Protein AF-0000000087468840 (afdb_homodimer)

Nearest PDB structures (foldseek):
  7juf-assembly2_B  TM=8.959E-01  e=2.748E-11  Homo sapiens
  7jud-assembly2_B  TM=9.053E-01  e=4.123E-11  Homo sapiens
  7l64-assembly1_A  TM=9.149E-01  e=5.510E-11  Homo sapiens
  7juc-assembly1_A  TM=9.154E-01  e=1.043E-10  Homo sapiens
  7l62-assembly1_A  TM=8.975E-01  e=6.557E-11  Homo sapiens

Sequence (280 aa):
YWFVNIRYKISITWTKYKSRCFMFVNTAMTWPQAESYCLSLGANLASVHNCGENYNLQYLVLKNTGQHHATWIGGSDAVQNRQWFWSDGSKFDYQNWGKREPNNYGGTEHCLQMSYEGDKMWNDLDCGVNLPSVCALRTCYWFVNIRYKISITWTKYKSRCFMFVNTAMTWPQAESYCLSLGANLASVHNCGENYNLQYLVLKNTGQHHATWIGGSDAVQNRQWFWSDGSKFDYQNWGKREPNNYGGTEHCLQMSYEGDKMWNDLDCGVNLPSVCALRTC

Secondary structure (DSSP, 8-state):
------------PPEEETTEEEEEEEEEE-HHHHHHHHHHTT-EEPP--SHHHHHHHHHHHHHHHSS---EEEEEE-SSSTT--EETTS-------BPTT-S--GGG-EEEEEEEETTTTEEEEEETTS-EEEEEEES--/------------PPEEETTEEEEEEEEEE-HHHHHHHHHHTT-EEPP--SHHHHHHHHHHHHHHHSS---EEEEEE-SSSTT--EETTS-------BPTT-S--GGG-EEEEEEEETTTTEEEEEETTS-EEEEEEES--

Solvent-accessible surface area (backbone atoms only — not comparable to full-atom values): 15025 Å² total; per-residue (Å²): 135,83,78,76,76,75,75,74,72,77,79,83,69,69,45,78,54,90,56,26,25,35,30,79,39,76,69,62,28,27,49,69,55,43,35,52,53,21,40,74,72,74,21,19,24,29,73,51,71,43,70,67,52,47,50,49,53,51,47,52,42,25,73,73,67,76,38,69,58,57,25,36,36,19,37,32,17,45,78,40,84,93,49,66,40,27,45,50,34,54,76,72,74,46,85,56,57,26,92,83,37,70,62,35,66,94,74,55,25,30,23,32,27,36,29,37,61,98,81,50,19,26,34,45,33,48,35,77,49,66,31,23,33,32,29,26,34,84,69,97,136,83,79,76,74,75,75,76,73,76,79,82,69,70,45,78,55,89,56,25,24,34,31,78,38,76,68,62,28,25,48,68,54,42,36,51,52,22,41,75,72,76,21,18,23,29,72,54,70,43,71,66,52,48,51,50,53,51,47,52,41,25,74,74,67,75,40,70,60,56,24,37,36,17,38,33,17,47,78,39,84,92,49,64,39,25,44,50,35,54,76,71,73,47,84,56,57,27,92,81,37,69,61,34,68,94,75,54,26,33,22,32,26,34,30,37,62,98,80,50,20,27,34,46,33,48,36,76,50,67,30,22,32,32,29,26,34,85,70,98

Structure (mmCIF, N/CA/C/O backbone):
data_AF-0000000087468840-model_v1
#
loop_
_entity.id
_entity.type
_entity.pdbx_description
1 polymer 'C-type lectin domain-containing protein'
#
loop_
_atom_site.group_PDB
_atom_site.id
_atom_site.type_symbol
_atom_site.label_atom_id
_atom_site.label_alt_id
_atom_site.label_comp_id
_atom_site.label_asym_id
_atom_site.label_entity_id
_atom_site.label_seq_id
_atom_site.pdbx_PDB_ins_code
_atom_site.Cartn_x
_atom_site.Cartn_y
_atom_site.Cartn_z
_atom_site.occupancy
_atom_site.B_iso_or_equiv
_atom_site.auth_seq_id
_atom_site.auth_comp_id
_atom_site.auth_asym_id
_atom_site.auth_atom_id
_atom_site.pdbx_PDB_model_num
ATOM 1 N N . TYR A 1 1 ? 21.703 -30.766 27.984 1 31.27 1 TYR A N 1
ATOM 2 C CA . TYR A 1 1 ? 20.781 -30.594 26.891 1 31.27 1 TYR A CA 1
ATOM 3 C C . TYR A 1 1 ? 21.281 -29.547 25.906 1 31.27 1 TYR A C 1
ATOM 5 O O . TYR A 1 1 ? 21.531 -28.406 26.281 1 31.27 1 TYR A O 1
ATOM 13 N N . TRP A 1 2 ? 22.188 -29.875 24.812 1 33.09 2 TRP A N 1
ATOM 14 C CA . TRP A 1 2 ? 22.938 -29.172 23.766 1 33.09 2 TRP A CA 1
ATOM 15 C C . TRP A 1 2 ? 21.969 -28.469 22.812 1 33.09 2 TRP A C 1
ATOM 17 O O . TRP A 1 2 ? 21.141 -29.109 22.172 1 33.09 2 TRP A O 1
ATOM 27 N N . PHE A 1 3 ? 21.5 -27.266 23.203 1 35.72 3 PHE A N 1
ATOM 28 C CA . PHE A 1 3 ? 20.688 -26.469 22.281 1 35.72 3 PHE A CA 1
ATOM 29 C C . PHE A 1 3 ? 21.375 -26.312 20.938 1 35.72 3 PHE A C 1
ATOM 31 O O . PHE A 1 3 ? 22.438 -25.688 20.844 1 35.72 3 PHE A O 1
ATOM 38 N N . VAL A 1 4 ? 21.469 -27.453 20.172 1 39.16 4 VAL A N 1
ATOM 39 C CA . VAL A 1 4 ? 21.859 -27.406 18.766 1 39.16 4 VAL A CA 1
ATOM 40 C C . VAL A 1 4 ? 21.172 -26.234 18.078 1 39.16 4 VAL A C 1
ATOM 42 O O . VAL A 1 4 ? 19.953 -26.172 18 1 39.16 4 VAL A O 1
ATOM 45 N N . ASN A 1 5 ? 21.688 -25.016 18.234 1 37.62 5 ASN A N 1
ATOM 46 C CA . ASN A 1 5 ? 21.375 -23.844 17.438 1 37.62 5 ASN A CA 1
ATOM 47 C C . ASN A 1 5 ? 21.391 -24.172 15.938 1 37.62 5 ASN A C 1
ATOM 49 O O . ASN A 1 5 ? 22.453 -24.094 15.305 1 37.62 5 ASN A O 1
ATOM 53 N N . ILE A 1 6 ? 20.969 -25.359 15.422 1 33 6 ILE A N 1
ATOM 54 C CA . ILE A 1 6 ? 20.906 -25.547 13.977 1 33 6 ILE A CA 1
ATOM 55 C C . ILE A 1 6 ? 20.312 -24.297 13.32 1 33 6 ILE A C 1
ATOM 57 O O . ILE A 1 6 ? 19.125 -24.016 13.461 1 33 6 ILE A O 1
ATOM 61 N N . ARG A 1 7 ? 21 -23.203 13.297 1 39.38 7 ARG A N 1
ATOM 62 C CA . ARG A 1 7 ? 20.719 -22.094 12.383 1 39.38 7 ARG A CA 1
ATOM 63 C C . ARG A 1 7 ? 20.422 -22.609 10.977 1 39.38 7 ARG A C 1
ATOM 65 O O . ARG A 1 7 ? 21.328 -22.969 10.234 1 39.38 7 ARG A O 1
ATOM 72 N N . TYR A 1 8 ? 19.578 -23.578 10.602 1 32.44 8 TYR A N 1
ATOM 73 C CA . TYR A 1 8 ? 19.141 -23.875 9.242 1 32.44 8 TYR A CA 1
ATOM 74 C C . TYR A 1 8 ? 18.906 -22.594 8.453 1 32.44 8 TYR A C 1
ATOM 76 O O . TYR A 1 8 ? 17.984 -21.828 8.766 1 32.44 8 TYR A O 1
ATOM 84 N N . LYS A 1 9 ? 19.875 -21.891 8.008 1 43.59 9 LYS A N 1
ATOM 85 C CA . LYS A 1 9 ? 19.781 -20.734 7.109 1 43.59 9 LYS A CA 1
ATOM 86 C C . LYS A 1 9 ? 18.891 -21.062 5.906 1 43.59 9 LYS A C 1
ATOM 88 O O . LYS A 1 9 ? 19.234 -21.906 5.09 1 43.59 9 LYS A O 1
ATOM 93 N N . ILE A 1 10 ? 17.578 -21.219 6.027 1 52.03 10 ILE A N 1
ATOM 94 C CA . ILE A 1 10 ? 16.719 -21.328 4.852 1 52.03 10 ILE A CA 1
ATOM 95 C C . ILE A 1 10 ? 17.25 -20.422 3.742 1 52.03 10 ILE A C 1
ATOM 97 O O . ILE A 1 10 ? 17.422 -19.219 3.941 1 52.03 10 ILE A O 1
ATOM 101 N N . SER A 1 11 ? 18.031 -20.984 2.836 1 62.78 11 SER A N 1
ATOM 102 C CA . SER A 1 11 ? 18.531 -20.281 1.663 1 62.78 11 SER A CA 1
ATOM 103 C C . SER A 1 11 ? 17.391 -19.641 0.866 1 62.78 11 SER A C 1
ATOM 105 O O . SER A 1 11 ? 16.5 -20.344 0.386 1 62.78 11 SER A O 1
ATOM 107 N N . ILE A 1 12 ? 17.078 -18.359 1.075 1 76.81 12 ILE A N 1
ATOM 108 C CA . ILE A 1 12 ? 16.156 -17.594 0.254 1 76.81 12 ILE A CA 1
ATOM 109 C C . ILE A 1 12 ? 16.734 -17.391 -1.139 1 76.81 12 ILE A C 1
ATOM 111 O O . ILE A 1 12 ? 17.859 -16.875 -1.276 1 76.81 12 ILE A O 1
ATOM 115 N N . THR A 1 13 ? 16.109 -18.125 -2.121 1 87.44 13 THR A N 1
ATOM 116 C CA . THR A 1 13 ? 16.578 -18 -3.496 1 87.44 13 THR A CA 1
ATOM 117 C C . THR A 1 13 ? 15.68 -17.047 -4.285 1 87.44 13 THR A C 1
ATOM 119 O O . THR A 1 13 ? 14.461 -17.25 -4.363 1 87.44 13 THR A O 1
ATOM 122 N N . TRP A 1 14 ? 16.297 -15.953 -4.754 1 95.19 14 TRP A N 1
ATOM 123 C CA . TRP A 1 14 ? 15.617 -15.008 -5.625 1 95.19 14 TRP A CA 1
ATOM 124 C C . TRP A 1 14 ? 15.859 -15.336 -7.094 1 95.19 14 TRP A C 1
ATOM 126 O O . TRP A 1 14 ? 16.969 -15.719 -7.473 1 95.19 14 TRP A O 1
ATOM 136 N N . THR A 1 15 ? 14.852 -15.234 -7.871 1 94.94 15 THR A N 1
ATOM 137 C CA . THR A 1 15 ? 14.953 -15.398 -9.32 1 94.94 15 THR A CA 1
ATOM 138 C C . THR A 1 15 ? 14.906 -14.039 -10.016 1 94.94 15 THR A C 1
ATOM 140 O O . THR A 1 15 ? 13.984 -13.25 -9.789 1 94.94 15 THR A O 1
ATOM 143 N N . LYS A 1 16 ? 15.883 -13.852 -10.906 1 95.44 16 LYS A N 1
ATOM 144 C CA . LYS A 1 16 ? 16 -12.555 -11.57 1 95.44 16 LYS A CA 1
ATOM 145 C C . LYS A 1 16 ? 15.172 -12.516 -12.844 1 95.44 16 LYS A C 1
ATOM 147 O O . LYS A 1 16 ? 15.148 -13.477 -13.617 1 95.44 16 LYS A O 1
ATOM 152 N N . TYR A 1 17 ? 14.422 -11.453 -13.078 1 95.38 17 TYR A N 1
ATOM 153 C CA . TYR A 1 17 ? 13.789 -11.07 -14.336 1 95.38 17 TYR A CA 1
ATOM 154 C C . TYR A 1 17 ? 14 -9.586 -14.617 1 95.38 17 TYR A C 1
ATOM 156 O O . TYR A 1 17 ? 13.422 -8.734 -13.953 1 95.38 17 TYR A O 1
ATOM 164 N N . LYS A 1 18 ? 14.773 -9.344 -15.656 1 94.81 18 LYS A N 1
ATOM 165 C CA . LYS A 1 18 ? 15.203 -7.977 -15.961 1 94.81 18 LYS A CA 1
ATOM 166 C C . LYS A 1 18 ? 15.852 -7.324 -14.742 1 94.81 18 LYS A C 1
ATOM 168 O O . LYS A 1 18 ? 16.844 -7.836 -14.211 1 94.81 18 LYS A O 1
ATOM 173 N N . SER A 1 19 ? 15.312 -6.246 -14.242 1 95.88 19 SER A N 1
ATOM 174 C CA . SER A 1 19 ? 15.969 -5.527 -13.148 1 95.88 19 SER A CA 1
ATOM 175 C C . SER A 1 19 ? 15.336 -5.867 -11.805 1 95.88 19 SER A C 1
ATOM 177 O O . SER A 1 19 ? 15.695 -5.285 -10.781 1 95.88 19 SER A O 1
ATOM 179 N N . ARG A 1 20 ? 14.445 -6.82 -11.758 1 96.81 20 ARG A N 1
ATOM 180 C CA . ARG A 1 20 ? 13.742 -7.188 -10.523 1 96.81 20 ARG A CA 1
ATOM 181 C C . ARG A 1 20 ? 13.984 -8.656 -10.18 1 96.81 20 ARG A C 1
ATOM 183 O O . ARG A 1 20 ? 14.328 -9.453 -11.047 1 96.81 20 ARG A O 1
ATOM 190 N N . CYS A 1 21 ? 13.852 -8.961 -8.883 1 97.19 21 CYS A N 1
ATOM 191 C CA . CYS A 1 21 ? 13.992 -10.328 -8.383 1 97.19 21 CYS A CA 1
ATOM 192 C C . CYS A 1 21 ? 12.719 -10.773 -7.668 1 97.19 21 CYS A C 1
ATOM 194 O O . CYS A 1 21 ? 12.094 -9.984 -6.961 1 97.19 21 CYS A O 1
ATOM 196 N N . PHE A 1 22 ? 12.461 -12.008 -7.852 1 97.88 22 PHE A N 1
ATOM 197 C CA . PHE A 1 22 ? 11.203 -12.555 -7.363 1 97.88 22 PHE A CA 1
ATOM 198 C C . PHE A 1 22 ? 11.445 -13.852 -6.59 1 97.88 22 PHE A C 1
ATOM 200 O O . PHE A 1 22 ? 12.406 -14.578 -6.867 1 97.88 22 PHE A O 1
ATOM 207 N N . MET A 1 23 ? 10.586 -14.078 -5.66 1 97.25 23 MET A N 1
ATOM 208 C CA . MET A 1 23 ? 10.633 -15.305 -4.875 1 97.25 23 MET A CA 1
ATOM 209 C C . MET A 1 23 ? 9.234 -15.859 -4.637 1 97.25 23 MET A C 1
ATOM 211 O O . MET A 1 23 ? 8.328 -15.125 -4.23 1 97.25 23 MET A O 1
ATOM 215 N N . PHE A 1 24 ? 9.141 -17.109 -4.953 1 96.88 24 PHE A N 1
ATOM 216 C CA . PHE A 1 24 ? 7.898 -17.812 -4.633 1 96.88 24 PHE A CA 1
ATOM 217 C C . PHE A 1 24 ? 7.902 -18.281 -3.182 1 96.88 24 PHE A C 1
ATOM 219 O O . PHE A 1 24 ? 8.883 -18.859 -2.719 1 96.88 24 PHE A O 1
ATOM 226 N N . VAL A 1 25 ? 6.859 -17.938 -2.482 1 97.31 25 VAL A N 1
ATOM 227 C CA . VAL A 1 25 ? 6.676 -18.359 -1.1 1 97.31 25 VAL A CA 1
ATOM 228 C C . VAL A 1 25 ? 5.555 -19.406 -1.026 1 97.31 25 VAL A C 1
ATOM 230 O O . VAL A 1 25 ? 4.375 -19.062 -1.131 1 97.31 25 VAL A O 1
ATOM 233 N N . ASN A 1 26 ? 5.887 -20.609 -0.747 1 95.56 26 ASN A N 1
ATOM 234 C CA . ASN A 1 26 ? 4.938 -21.703 -0.805 1 95.56 26 ASN A CA 1
ATOM 235 C C . ASN A 1 26 ? 4.02 -21.734 0.415 1 95.56 26 ASN A C 1
ATOM 237 O O . ASN A 1 26 ? 2.904 -22.25 0.35 1 95.56 26 ASN A O 1
ATOM 241 N N . THR A 1 27 ? 4.496 -21.203 1.524 1 96.75 27 THR A N 1
ATOM 242 C CA . THR A 1 27 ? 3.674 -21.172 2.73 1 96.75 27 THR A CA 1
ATOM 243 C C . THR A 1 27 ?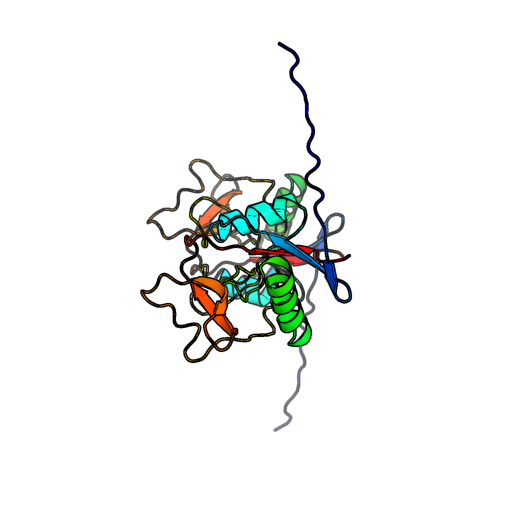 2.402 -20.359 2.5 1 96.75 27 THR A C 1
ATOM 245 O O . THR A 1 27 ? 2.465 -19.203 2.082 1 96.75 27 THR A O 1
ATOM 248 N N . ALA A 1 28 ? 1.283 -21.016 2.676 1 98.06 28 ALA A N 1
ATOM 249 C CA . ALA A 1 28 ? 0.008 -20.328 2.52 1 98.06 28 ALA A CA 1
ATOM 250 C C . ALA A 1 28 ? -0.214 -19.328 3.648 1 98.06 28 ALA A C 1
ATOM 252 O O . ALA A 1 28 ? -0.07 -19.672 4.824 1 98.06 28 ALA A O 1
ATOM 253 N N . MET A 1 29 ? -0.525 -18.109 3.344 1 98.75 29 MET A N 1
ATOM 254 C CA . MET A 1 29 ? -0.787 -17 4.266 1 98.75 29 MET A CA 1
ATOM 255 C C . MET A 1 29 ? -1.929 -16.125 3.756 1 98.75 29 MET A C 1
ATOM 257 O O . MET A 1 29 ? -2.291 -16.188 2.58 1 98.75 29 MET A O 1
ATOM 261 N N . THR A 1 30 ? -2.539 -15.391 4.645 1 98.88 30 THR A N 1
ATOM 262 C CA . THR A 1 30 ? -3.436 -14.328 4.199 1 98.88 30 THR A CA 1
ATOM 263 C C . THR A 1 30 ? -2.666 -13.25 3.438 1 98.88 30 THR A C 1
ATOM 265 O O . THR A 1 30 ? -1.435 -13.203 3.496 1 98.88 30 THR A O 1
ATOM 268 N N . TRP A 1 31 ? -3.371 -12.438 2.736 1 98.88 31 TRP A N 1
ATOM 269 C CA . TRP A 1 31 ? -2.707 -11.391 1.965 1 98.88 31 TRP A CA 1
ATOM 270 C C . TRP A 1 31 ? -1.875 -10.492 2.871 1 98.88 31 TRP A C 1
ATOM 272 O O . TRP A 1 31 ? -0.713 -10.203 2.572 1 98.88 31 TRP A O 1
ATOM 282 N N . PRO A 1 32 ? -2.475 -9.977 4.059 1 98.88 32 PRO A N 1
ATOM 283 C CA . PRO A 1 32 ? -1.667 -9.102 4.91 1 98.88 32 PRO A CA 1
ATOM 284 C C . PRO A 1 32 ? -0.468 -9.812 5.527 1 98.88 32 PRO A C 1
ATOM 286 O O . PRO A 1 32 ? 0.592 -9.211 5.707 1 98.88 32 PRO A O 1
ATOM 289 N N . GLN A 1 33 ? -0.62 -11.039 5.852 1 98.81 33 GLN A N 1
ATOM 290 C CA . GLN A 1 33 ? 0.504 -11.82 6.363 1 98.81 33 GLN A CA 1
ATOM 291 C C . GLN A 1 33 ? 1.588 -11.984 5.301 1 98.81 33 GLN A C 1
ATOM 293 O O . GLN A 1 33 ? 2.779 -11.891 5.605 1 98.81 33 GLN A O 1
ATOM 298 N N . ALA A 1 34 ? 1.155 -12.289 4.117 1 98.88 34 ALA A N 1
ATOM 299 C CA . ALA A 1 34 ? 2.096 -12.438 3.01 1 98.88 34 ALA A CA 1
ATOM 300 C C . ALA A 1 34 ? 2.871 -11.148 2.764 1 98.88 34 ALA A C 1
ATOM 302 O O . ALA A 1 34 ? 4.09 -11.172 2.59 1 98.88 34 ALA A O 1
ATOM 303 N N . GLU A 1 35 ? 2.156 -10.023 2.729 1 98.94 35 GLU A N 1
ATOM 304 C CA . GLU A 1 35 ? 2.828 -8.742 2.568 1 98.94 35 GLU A CA 1
ATOM 305 C C . GLU A 1 35 ? 3.824 -8.492 3.697 1 98.94 35 GLU A C 1
ATOM 307 O O . GLU A 1 35 ? 4.949 -8.047 3.455 1 98.94 35 GLU A O 1
ATOM 312 N N . SER A 1 36 ? 3.432 -8.773 4.918 1 98.81 36 SER A N 1
ATOM 313 C CA . SER A 1 36 ? 4.324 -8.586 6.059 1 98.81 36 SER A CA 1
ATOM 314 C C . SER A 1 36 ? 5.57 -9.461 5.934 1 98.81 36 SER A C 1
ATOM 316 O O . SER A 1 36 ? 6.672 -9.031 6.277 1 98.81 36 SER A O 1
ATOM 318 N N . TYR A 1 37 ? 5.363 -10.672 5.48 1 98.62 37 TYR A N 1
ATOM 319 C CA . TYR A 1 37 ? 6.5 -11.562 5.27 1 98.62 37 TYR A CA 1
ATOM 320 C C . TYR A 1 37 ? 7.461 -10.984 4.234 1 98.62 37 TYR A C 1
ATOM 322 O O . TYR A 1 37 ? 8.664 -10.906 4.473 1 98.62 37 TYR A O 1
ATOM 330 N N . CYS A 1 38 ? 6.945 -10.586 3.068 1 98.62 38 CYS A N 1
ATOM 331 C CA . CYS A 1 38 ? 7.793 -10.008 2.031 1 98.62 38 CYS A CA 1
ATOM 332 C C . CYS A 1 38 ? 8.516 -8.766 2.547 1 98.62 38 CYS A C 1
ATOM 334 O O . CYS A 1 38 ? 9.703 -8.578 2.281 1 98.62 38 CYS A O 1
ATOM 336 N N . LEU A 1 39 ? 7.805 -7.941 3.307 1 98.5 39 LEU A N 1
ATOM 337 C CA . LEU A 1 39 ? 8.391 -6.738 3.885 1 98.5 39 LEU A CA 1
ATOM 338 C C . LEU A 1 39 ? 9.57 -7.09 4.793 1 98.5 39 LEU A C 1
ATOM 340 O O . LEU A 1 39 ? 10.555 -6.359 4.844 1 98.5 39 LEU A O 1
ATOM 344 N N . SER A 1 40 ? 9.43 -8.18 5.523 1 97.69 40 SER A N 1
ATOM 345 C CA . SER A 1 40 ? 10.492 -8.602 6.434 1 97.69 40 SER A CA 1
ATOM 346 C C . SER A 1 40 ? 11.766 -8.969 5.672 1 97.69 40 SER A C 1
ATOM 348 O O . SER A 1 40 ? 12.852 -8.992 6.25 1 97.69 40 SER A O 1
ATOM 350 N N . LEU A 1 41 ? 11.672 -9.211 4.395 1 96.5 41 LEU A N 1
ATOM 351 C CA . LEU A 1 41 ? 12.812 -9.562 3.545 1 96.5 41 LEU A CA 1
ATOM 352 C C . LEU A 1 41 ? 13.266 -8.352 2.729 1 96.5 41 LEU A C 1
ATOM 354 O O . LEU A 1 41 ? 14.07 -8.5 1.803 1 96.5 41 LEU A O 1
ATOM 358 N N . GLY A 1 42 ? 12.734 -7.133 3.02 1 96.62 42 GLY A N 1
ATOM 359 C CA . GLY A 1 42 ? 13.062 -5.945 2.248 1 96.62 42 GLY A CA 1
ATOM 360 C C . GLY A 1 42 ? 12.352 -5.895 0.906 1 96.62 42 GLY A C 1
ATOM 361 O O . GLY A 1 42 ? 12.766 -5.152 0.012 1 96.62 42 GLY A O 1
ATOM 362 N N . ALA A 1 43 ? 11.328 -6.73 0.79 1 98.31 43 ALA A N 1
ATOM 363 C CA . ALA A 1 43 ? 10.562 -6.871 -0.444 1 98.31 43 ALA A CA 1
ATOM 364 C C . ALA A 1 43 ? 9.094 -6.492 -0.227 1 98.31 43 ALA A C 1
ATOM 366 O O . ALA A 1 43 ? 8.75 -5.887 0.792 1 98.31 43 ALA A O 1
ATOM 367 N N . ASN A 1 44 ? 8.297 -6.676 -1.217 1 98.88 44 ASN A N 1
ATOM 368 C CA . ASN A 1 44 ? 6.836 -6.617 -1.193 1 98.88 44 ASN A CA 1
ATOM 369 C C . ASN A 1 44 ? 6.215 -7.75 -2 1 98.88 44 ASN A C 1
ATOM 371 O O . ASN A 1 44 ? 6.914 -8.445 -2.744 1 98.88 44 ASN A O 1
ATOM 375 N N . LEU A 1 45 ? 4.914 -7.973 -1.708 1 98.88 45 LEU A N 1
ATOM 376 C CA . LEU A 1 45 ? 4.207 -8.758 -2.719 1 98.88 45 LEU A CA 1
ATOM 377 C C . LEU A 1 45 ? 4.387 -8.141 -4.102 1 98.88 45 LEU A C 1
ATOM 379 O O . LEU A 1 45 ? 4.379 -6.914 -4.246 1 98.88 45 LEU A O 1
ATOM 383 N N . ALA A 1 46 ? 4.469 -8.984 -5.113 1 98.81 46 ALA A N 1
ATOM 384 C CA . ALA A 1 46 ? 4.91 -8.562 -6.441 1 98.81 46 ALA A CA 1
ATOM 385 C C . ALA A 1 46 ? 3.861 -7.684 -7.113 1 98.81 46 ALA A C 1
ATOM 387 O O . ALA A 1 46 ? 2.668 -7.988 -7.07 1 98.81 46 ALA A O 1
ATOM 388 N N . SER A 1 47 ? 4.328 -6.574 -7.66 1 98.75 47 SER A N 1
ATOM 389 C CA . SER A 1 47 ? 3.557 -5.816 -8.641 1 98.75 47 SER A CA 1
ATOM 390 C C . SER A 1 47 ? 3.842 -6.293 -10.062 1 98.75 47 SER A C 1
ATOM 392 O O . SER A 1 47 ? 4.793 -7.039 -10.289 1 98.75 47 SER A O 1
ATOM 394 N N . VAL A 1 48 ? 2.967 -5.988 -10.961 1 98.38 48 VAL A N 1
ATOM 395 C CA . VAL A 1 48 ? 3.096 -6.402 -12.352 1 98.38 48 VAL A CA 1
ATOM 396 C C . VAL A 1 48 ? 2.9 -5.195 -13.266 1 98.38 48 VAL A C 1
ATOM 398 O O . VAL A 1 48 ? 1.905 -4.477 -13.156 1 98.38 48 VAL A O 1
ATOM 401 N N . HIS A 1 49 ? 3.836 -4.992 -14.234 1 98 49 HIS A N 1
ATOM 402 C CA . HIS A 1 49 ? 3.797 -3.736 -14.977 1 98 49 HIS A CA 1
ATOM 403 C C . HIS A 1 49 ? 3.748 -3.982 -16.484 1 98 49 HIS A C 1
ATOM 405 O O . HIS A 1 49 ? 3.652 -3.037 -17.266 1 98 49 HIS A O 1
ATOM 411 N N . ASN A 1 50 ? 3.822 -5.211 -16.859 1 97.56 50 ASN A N 1
ATOM 412 C CA . ASN A 1 50 ? 3.668 -5.578 -18.266 1 97.56 50 ASN A CA 1
ATOM 413 C C . ASN A 1 50 ? 3.428 -7.074 -18.438 1 97.56 50 ASN A C 1
ATOM 415 O O . ASN A 1 50 ? 3.473 -7.824 -17.453 1 97.56 50 ASN A O 1
ATOM 419 N N . CYS A 1 51 ? 3.105 -7.492 -19.688 1 96.56 51 CYS A N 1
ATOM 420 C CA . CYS A 1 51 ? 2.756 -8.883 -19.969 1 96.56 51 CYS A CA 1
ATOM 421 C C . CYS A 1 51 ? 3.941 -9.805 -19.719 1 96.56 51 CYS A C 1
ATOM 423 O O . CYS A 1 51 ? 3.762 -10.945 -19.281 1 96.56 51 CYS A O 1
ATOM 425 N N . GLY A 1 52 ? 5.117 -9.328 -20 1 96.88 52 GLY A N 1
ATOM 426 C CA . GLY A 1 52 ? 6.309 -10.117 -19.734 1 96.88 52 GLY A CA 1
ATOM 427 C C . GLY A 1 52 ? 6.477 -10.461 -18.266 1 96.88 52 GLY A C 1
ATOM 428 O O . GLY A 1 52 ? 6.77 -11.609 -17.922 1 96.88 52 GLY A O 1
ATOM 429 N N . GLU A 1 53 ? 6.309 -9.453 -17.391 1 96.5 53 GLU A N 1
ATOM 430 C CA . GLU A 1 53 ? 6.375 -9.688 -15.953 1 96.5 53 GLU A CA 1
ATOM 431 C C . GLU A 1 53 ? 5.297 -10.672 -15.5 1 96.5 53 GLU A C 1
ATOM 433 O O . GLU A 1 53 ? 5.555 -11.539 -14.664 1 96.5 53 GLU A O 1
ATOM 438 N N . ASN A 1 54 ? 4.109 -10.5 -16.047 1 96.69 54 ASN A N 1
ATOM 439 C CA . ASN A 1 54 ? 3.016 -11.406 -15.711 1 96.69 54 ASN A CA 1
ATOM 440 C C . ASN A 1 54 ? 3.367 -12.852 -16.031 1 96.69 54 ASN A C 1
ATOM 442 O O . ASN A 1 54 ? 3.197 -13.734 -15.188 1 96.69 54 ASN A O 1
ATOM 446 N N . TYR A 1 55 ? 3.834 -13.07 -17.188 1 95.12 55 TYR A N 1
ATOM 447 C CA . TYR A 1 55 ? 4.23 -14.406 -17.609 1 95.12 55 TYR A CA 1
ATOM 448 C C . TYR A 1 55 ? 5.363 -14.945 -16.75 1 95.12 55 TYR A C 1
ATOM 450 O O . TYR A 1 55 ? 5.367 -16.125 -16.375 1 95.12 55 TYR A O 1
ATOM 458 N N . ASN A 1 56 ? 6.281 -14.102 -16.484 1 95.94 56 ASN A N 1
ATOM 459 C CA . ASN A 1 56 ? 7.406 -14.516 -15.656 1 95.94 56 ASN A CA 1
ATOM 460 C C . ASN A 1 56 ? 6.945 -15 -14.281 1 95.94 56 ASN A C 1
ATOM 462 O O . ASN A 1 56 ? 7.473 -15.984 -13.758 1 95.94 56 ASN A O 1
ATOM 466 N N . LEU A 1 57 ? 6.051 -14.266 -13.656 1 96.81 57 LEU A N 1
ATOM 467 C CA . LEU A 1 57 ? 5.535 -14.672 -12.352 1 96.81 57 LEU A CA 1
ATOM 468 C C . LEU A 1 57 ? 4.816 -16.016 -12.438 1 96.81 57 LEU A C 1
ATOM 470 O O . LEU A 1 57 ? 4.98 -16.859 -11.562 1 96.81 57 LEU A O 1
ATOM 474 N N . GLN A 1 58 ? 4.016 -16.203 -13.477 1 95.44 58 GLN A N 1
ATOM 475 C CA . GLN A 1 58 ? 3.324 -17.469 -13.672 1 95.44 58 GLN A CA 1
ATOM 476 C C . GLN A 1 58 ? 4.316 -18.625 -13.836 1 95.44 58 GLN A C 1
ATOM 478 O O . GLN A 1 58 ? 4.117 -19.703 -13.289 1 95.44 58 GLN A O 1
ATOM 483 N N . TYR A 1 59 ? 5.316 -18.328 -14.57 1 94.94 59 TYR A N 1
ATOM 484 C CA . TYR A 1 59 ? 6.348 -19.328 -14.789 1 94.94 59 TYR A CA 1
ATOM 485 C C . TYR A 1 59 ? 7.074 -19.656 -13.492 1 94.94 59 TYR A C 1
ATOM 487 O O . TYR A 1 59 ? 7.379 -20.828 -13.227 1 94.94 59 TYR A O 1
ATOM 495 N N . LEU A 1 60 ? 7.375 -18.656 -12.719 1 95.56 60 LEU A N 1
ATOM 496 C CA . LEU A 1 60 ? 8.008 -18.859 -11.422 1 95.56 60 LEU A CA 1
ATOM 497 C C . LEU A 1 60 ? 7.184 -19.797 -10.555 1 95.56 60 LEU A C 1
ATOM 499 O O . LEU A 1 60 ? 7.727 -20.719 -9.922 1 95.56 60 LEU A O 1
ATOM 503 N N . VAL A 1 61 ? 5.895 -19.594 -10.5 1 95.19 61 VAL A N 1
ATOM 504 C CA . VAL A 1 61 ? 4.996 -20.422 -9.695 1 95.19 61 VAL A CA 1
ATOM 505 C C . VAL A 1 61 ? 4.973 -21.844 -10.242 1 95.19 61 VAL A C 1
ATOM 507 O O . VAL A 1 61 ? 5.082 -22.812 -9.484 1 95.19 61 VAL A O 1
ATOM 510 N N . LEU A 1 62 ? 4.828 -21.938 -11.555 1 94.06 62 LEU A N 1
ATOM 511 C CA . LEU A 1 62 ? 4.816 -23.234 -12.211 1 94.06 62 LEU A CA 1
ATOM 512 C C . LEU A 1 62 ? 6.09 -24.016 -11.891 1 94.06 62 LEU A C 1
ATOM 514 O O . LEU A 1 62 ? 6.027 -25.203 -11.547 1 94.06 62 LEU A O 1
ATOM 518 N N . LYS A 1 63 ? 7.203 -23.375 -11.992 1 93.38 63 LYS A N 1
ATOM 519 C CA . LYS A 1 63 ? 8.492 -24.016 -11.766 1 93.38 63 LYS A CA 1
ATOM 520 C C . LYS A 1 63 ? 8.617 -24.516 -10.328 1 93.38 63 LYS A C 1
ATOM 522 O O . LYS A 1 63 ? 9.227 -25.547 -10.078 1 93.38 63 LYS A O 1
ATOM 527 N N . ASN A 1 64 ? 8.07 -23.766 -9.398 1 92 64 ASN A N 1
ATOM 528 C CA . ASN A 1 64 ? 8.234 -24.094 -7.984 1 92 64 ASN A CA 1
ATOM 529 C C . ASN A 1 64 ? 7.188 -25.094 -7.516 1 92 64 ASN A C 1
ATOM 531 O O . ASN A 1 64 ? 7.406 -25.812 -6.535 1 92 64 ASN A O 1
ATOM 535 N N . THR A 1 65 ? 6.062 -25.156 -8.18 1 90.94 65 THR A N 1
ATOM 536 C CA . THR A 1 65 ? 4.977 -25.953 -7.625 1 90.94 65 THR A CA 1
ATOM 537 C C . THR A 1 65 ? 4.562 -27.062 -8.602 1 90.94 65 THR A C 1
ATOM 539 O O . THR A 1 65 ? 3.863 -28 -8.227 1 90.94 65 THR A O 1
ATOM 542 N N . GLY A 1 66 ? 4.941 -26.984 -9.828 1 91.5 66 GLY A N 1
ATOM 543 C CA . GLY A 1 66 ? 4.555 -27.938 -10.867 1 91.5 66 GLY A CA 1
ATOM 544 C C . GLY A 1 66 ? 3.188 -27.641 -11.453 1 91.5 66 GLY A C 1
ATOM 545 O O . GLY A 1 66 ? 2.75 -28.328 -12.383 1 91.5 66 GLY A O 1
ATOM 546 N N . GLN A 1 67 ? 2.514 -26.625 -10.938 1 89.88 67 GLN A N 1
ATOM 547 C CA . GLN A 1 67 ? 1.203 -26.234 -11.445 1 89.88 67 GLN A CA 1
ATOM 548 C C . GLN A 1 67 ? 0.983 -24.734 -11.289 1 89.88 67 GLN A C 1
ATOM 550 O O . GLN A 1 67 ? 1.792 -24.047 -10.672 1 89.88 67 GLN A O 1
ATOM 555 N N . HIS A 1 68 ? -0.018 -24.266 -11.961 1 89.5 68 HIS A N 1
ATOM 556 C CA . HIS A 1 68 ? -0.394 -22.875 -11.828 1 89.5 68 HIS A CA 1
ATOM 557 C C . HIS A 1 68 ? -1.261 -22.641 -10.594 1 89.5 68 HIS A C 1
ATOM 559 O O . HIS A 1 68 ? -2.473 -22.453 -10.711 1 89.5 68 HIS A O 1
ATOM 565 N N . HIS A 1 69 ? -0.66 -22.516 -9.469 1 90.75 69 HIS A N 1
ATOM 566 C CA . HIS A 1 69 ? -1.366 -22.344 -8.203 1 90.75 69 HIS A CA 1
ATOM 567 C C . HIS A 1 69 ? -1.837 -20.906 -8.023 1 90.75 69 HIS A C 1
ATOM 569 O O . HIS A 1 69 ? -1.118 -19.969 -8.375 1 90.75 69 HIS A O 1
ATOM 575 N N . ALA A 1 70 ? -3.121 -20.797 -7.57 1 94.75 70 ALA A N 1
ATOM 576 C CA . ALA A 1 70 ? -3.553 -19.469 -7.125 1 94.75 70 ALA A CA 1
ATOM 577 C C . ALA A 1 70 ? -2.539 -18.859 -6.164 1 94.75 70 ALA A C 1
ATOM 579 O O . ALA A 1 70 ? -2.104 -19.516 -5.211 1 94.75 70 ALA A O 1
ATOM 580 N N . THR A 1 71 ? -2.127 -17.625 -6.453 1 97.69 71 THR A N 1
ATOM 581 C CA . THR A 1 71 ? -0.997 -17.016 -5.766 1 97.69 71 THR A CA 1
ATOM 582 C C . THR A 1 71 ? -1.254 -15.523 -5.527 1 97.69 71 THR A C 1
ATOM 584 O O . THR A 1 71 ? -1.708 -14.82 -6.426 1 97.69 71 THR A O 1
ATOM 587 N N . TRP A 1 72 ? -0.979 -15.117 -4.215 1 98.75 72 TRP A N 1
ATOM 588 C CA . TRP A 1 72 ? -1.097 -13.695 -3.918 1 98.75 72 TRP A CA 1
ATOM 589 C C . TRP A 1 72 ? -0.04 -12.898 -4.672 1 98.75 72 TRP A C 1
ATOM 591 O O . TRP A 1 72 ? 1.127 -13.289 -4.723 1 98.75 72 TRP A O 1
ATOM 601 N N . ILE A 1 73 ? -0.464 -11.805 -5.238 1 98.81 73 ILE A N 1
ATOM 602 C CA . ILE A 1 73 ? 0.436 -10.719 -5.602 1 98.81 73 ILE A CA 1
ATOM 603 C C . ILE A 1 73 ? -0.054 -9.414 -4.98 1 98.81 73 ILE A C 1
ATOM 605 O O . ILE A 1 73 ? -1.035 -9.406 -4.234 1 98.81 73 ILE A O 1
ATOM 609 N N . GLY A 1 74 ? 0.629 -8.336 -5.215 1 98.94 74 GLY A N 1
ATOM 610 C CA . GLY A 1 74 ? 0.627 -7.195 -4.312 1 98.94 74 GLY A CA 1
ATOM 611 C C . GLY A 1 74 ? -0.568 -6.281 -4.508 1 98.94 74 GLY A C 1
ATOM 612 O O . GLY A 1 74 ? -0.656 -5.223 -3.879 1 98.94 74 GLY A O 1
ATOM 613 N N . GLY A 1 75 ? -1.569 -6.555 -5.293 1 98.88 75 GLY A N 1
ATOM 614 C CA . GLY A 1 75 ? -2.688 -5.672 -5.578 1 98.88 75 GLY A CA 1
ATOM 615 C C . GLY A 1 75 ? -3.789 -5.746 -4.539 1 98.88 75 GLY A C 1
ATOM 616 O O . GLY A 1 75 ? -4.105 -6.828 -4.039 1 98.88 75 GLY A O 1
ATOM 617 N N . SER A 1 76 ? -4.367 -4.586 -4.203 1 98.88 76 SER A N 1
ATOM 618 C CA . SER A 1 76 ? -5.523 -4.516 -3.314 1 98.88 76 SER A CA 1
ATOM 619 C C . SER A 1 76 ? -6.355 -3.266 -3.586 1 98.88 76 SER A C 1
ATOM 621 O O . SER A 1 76 ? -5.809 -2.211 -3.916 1 98.88 76 SER A O 1
ATOM 623 N N . ASP A 1 77 ? -7.656 -3.393 -3.49 1 98.75 77 ASP A N 1
ATOM 624 C CA . ASP A 1 77 ? -8.531 -2.227 -3.529 1 98.75 77 ASP A CA 1
ATOM 625 C C . ASP A 1 77 ? -9.305 -2.076 -2.223 1 98.75 77 ASP A C 1
ATOM 627 O O . ASP A 1 77 ? -10.422 -1.55 -2.211 1 98.75 77 ASP A O 1
ATOM 631 N N . ALA A 1 78 ? -8.695 -2.525 -1.145 1 98.5 78 ALA A N 1
ATOM 632 C CA . ALA A 1 78 ? -9.344 -2.561 0.164 1 98.5 78 ALA A CA 1
ATOM 633 C C . ALA A 1 78 ? -9.688 -1.153 0.648 1 98.5 78 ALA A C 1
ATOM 635 O O . ALA A 1 78 ? -10.641 -0.962 1.403 1 98.5 78 ALA A O 1
ATOM 636 N N . VAL A 1 79 ? -8.875 -0.166 0.213 1 98.44 79 VAL A N 1
ATOM 637 C CA . VAL A 1 79 ? -9.078 1.206 0.666 1 98.44 79 VAL A CA 1
ATOM 638 C C . VAL A 1 79 ? -10.352 1.776 0.034 1 98.44 79 VAL A C 1
ATOM 640 O O . VAL A 1 79 ? -11.109 2.496 0.689 1 98.44 79 VAL A O 1
ATOM 643 N N . GLN A 1 80 ? -10.5 1.474 -1.189 1 97.38 80 GLN A N 1
ATOM 644 C CA . GLN A 1 80 ? -11.672 1.865 -1.968 1 97.38 80 GLN A CA 1
ATOM 645 C C . GLN A 1 80 ? -11.961 0.856 -3.076 1 97.38 80 GLN A C 1
ATOM 647 O O . GLN A 1 80 ? -11.141 0.671 -3.98 1 97.38 80 GLN A O 1
ATOM 652 N N . ASN A 1 81 ? -13.172 0.323 -3.002 1 96.81 81 ASN A N 1
ATOM 653 C CA . ASN A 1 81 ? -13.555 -0.672 -3.998 1 96.81 81 ASN A CA 1
ATOM 654 C C . ASN A 1 81 ? -13.336 -0.155 -5.418 1 96.81 81 ASN A C 1
ATOM 656 O O . ASN A 1 81 ? -13.742 0.963 -5.742 1 96.81 81 ASN A O 1
ATOM 660 N N . ARG A 1 82 ? -12.648 -0.98 -6.277 1 95.94 82 ARG A N 1
ATOM 661 C CA . ARG A 1 82 ? -12.406 -0.766 -7.699 1 95.94 82 ARG A CA 1
ATOM 662 C C . ARG A 1 82 ? -11.258 0.214 -7.918 1 95.94 82 ARG A C 1
ATOM 664 O O . ARG A 1 82 ? -10.875 0.488 -9.055 1 95.94 82 ARG A O 1
ATOM 671 N N . GLN A 1 83 ? -10.68 0.746 -6.914 1 97.75 83 GLN A N 1
ATOM 672 C CA . GLN A 1 83 ? -9.43 1.497 -7.016 1 97.75 83 GLN A CA 1
ATOM 673 C C . GLN A 1 83 ? -8.258 0.677 -6.496 1 97.75 83 GLN A C 1
ATOM 675 O O . GLN A 1 83 ? -8.055 0.562 -5.285 1 97.75 83 GLN A O 1
ATOM 680 N N . TRP A 1 84 ? -7.484 0.229 -7.441 1 98.75 84 TRP A N 1
ATOM 681 C CA . TRP A 1 84 ? -6.453 -0.749 -7.105 1 98.75 84 TRP A CA 1
ATOM 682 C C . TRP A 1 84 ? -5.102 -0.07 -6.91 1 98.75 84 TRP A C 1
ATOM 684 O O . TRP A 1 84 ? -4.742 0.84 -7.66 1 98.75 84 TRP A O 1
ATOM 694 N N . PHE A 1 85 ? -4.387 -0.492 -5.895 1 98.94 85 PHE A N 1
ATOM 695 C CA . PHE A 1 85 ? -3.023 -0.064 -5.609 1 98.94 85 PHE A CA 1
ATOM 696 C C . PHE A 1 85 ? -2.1 -1.266 -5.457 1 98.94 85 PHE A C 1
ATOM 698 O O . PHE A 1 85 ? -2.514 -2.311 -4.949 1 98.94 85 PHE A O 1
ATOM 705 N N . TRP A 1 86 ? -0.877 -1.094 -5.953 1 98.88 86 TRP A N 1
ATOM 706 C CA . TRP A 1 86 ? 0.172 -2.053 -5.621 1 98.88 86 TRP A CA 1
ATOM 707 C C . TRP A 1 86 ? 0.737 -1.783 -4.23 1 98.88 86 TRP A C 1
ATOM 709 O O . TRP A 1 86 ? 0.965 -0.63 -3.859 1 98.88 86 TRP A O 1
ATOM 719 N N . SER A 1 87 ? 1.046 -2.873 -3.523 1 98.88 87 SER A N 1
ATOM 720 C CA . SER A 1 87 ? 1.551 -2.732 -2.16 1 98.88 87 SER A CA 1
ATOM 721 C C . SER A 1 87 ? 2.975 -2.189 -2.152 1 98.88 87 SER A C 1
ATOM 723 O O . SER A 1 87 ? 3.467 -1.737 -1.116 1 98.88 87 SER A O 1
ATOM 725 N N . ASP A 1 88 ? 3.66 -2.238 -3.309 1 98.69 88 ASP A N 1
ATOM 726 C CA . ASP A 1 88 ? 5.031 -1.741 -3.355 1 98.69 88 ASP A CA 1
ATOM 727 C C . ASP A 1 88 ? 5.062 -0.258 -3.719 1 98.69 88 ASP A C 1
ATOM 729 O O . ASP A 1 88 ? 6.141 0.328 -3.857 1 98.69 88 ASP A O 1
ATOM 733 N N . GLY A 1 89 ? 3.918 0.367 -3.924 1 98.56 89 GLY A N 1
ATOM 734 C CA . GLY A 1 89 ? 3.83 1.802 -4.141 1 98.56 89 GLY A CA 1
ATOM 735 C C . GLY A 1 89 ? 3.988 2.195 -5.598 1 98.56 89 GLY A C 1
ATOM 736 O O . GLY A 1 89 ? 3.918 3.377 -5.938 1 98.56 89 GLY A O 1
ATOM 737 N N . SER A 1 90 ? 4.191 1.239 -6.434 1 98.38 90 SER A N 1
ATOM 738 C CA . SER A 1 90 ? 4.305 1.558 -7.852 1 98.38 90 SER A CA 1
ATOM 739 C C . SER A 1 90 ? 2.936 1.799 -8.477 1 98.38 90 SER A C 1
ATOM 741 O O . SER A 1 90 ? 1.907 1.512 -7.859 1 98.38 90 SER A O 1
ATOM 743 N N . LYS A 1 91 ? 2.92 2.352 -9.641 1 98 91 LYS A N 1
ATOM 744 C CA . LYS A 1 91 ? 1.679 2.686 -10.328 1 98 91 LYS A CA 1
ATOM 745 C C . LYS A 1 91 ? 0.962 1.429 -10.812 1 98 91 LYS A C 1
ATOM 747 O O . LYS A 1 91 ? 1.597 0.501 -11.32 1 98 91 LYS A O 1
ATOM 752 N N . PHE A 1 92 ? -0.304 1.407 -10.602 1 98.44 92 PHE A N 1
ATOM 753 C CA . PHE A 1 92 ? -1.138 0.343 -11.148 1 98.44 92 PHE A CA 1
ATOM 754 C C . PHE A 1 92 ? -1.407 0.575 -12.625 1 98.44 92 PHE A C 1
ATOM 756 O O . PHE A 1 92 ? -2.455 1.109 -13 1 98.44 92 PHE A O 1
ATOM 763 N N . ASP A 1 93 ? -0.496 0.109 -13.492 1 97.94 93 ASP A N 1
ATOM 764 C CA . ASP A 1 93 ? -0.48 0.554 -14.883 1 97.94 93 ASP A CA 1
ATOM 765 C C . ASP A 1 93 ? -0.588 -0.631 -15.844 1 97.94 93 ASP A C 1
ATOM 767 O O . ASP A 1 93 ? -0.372 -0.484 -17.047 1 97.94 93 ASP A O 1
ATOM 771 N N . TYR A 1 94 ? -0.774 -1.796 -15.359 1 97.75 94 TYR A N 1
ATOM 772 C CA . TYR A 1 94 ? -1.02 -3.035 -16.078 1 97.75 94 TYR A CA 1
ATOM 773 C C . TYR A 1 94 ? -2.078 -3.879 -15.383 1 97.75 94 TYR A C 1
ATOM 775 O O . TYR A 1 94 ? -2.168 -3.877 -14.156 1 97.75 94 TYR A O 1
ATOM 783 N N . GLN A 1 95 ? -2.951 -4.504 -16.156 1 96.69 95 GLN A N 1
ATOM 784 C CA . GLN A 1 95 ? -3.955 -5.387 -15.57 1 96.69 95 GLN A CA 1
ATOM 785 C C . GLN A 1 95 ? -4.191 -6.609 -16.453 1 96.69 95 GLN A C 1
ATOM 787 O O . GLN A 1 95 ? -4.098 -6.527 -17.688 1 96.69 95 GLN A O 1
ATOM 792 N N . ASN A 1 96 ? -4.387 -7.73 -15.867 1 97.25 96 ASN A N 1
ATOM 793 C CA . ASN A 1 96 ? -4.656 -9 -16.531 1 97.25 96 ASN A CA 1
ATOM 794 C C . ASN A 1 96 ? -5.801 -9.758 -15.859 1 97.25 96 ASN A C 1
ATOM 796 O O . ASN A 1 96 ? -5.66 -10.93 -15.508 1 97.25 96 ASN A O 1
ATOM 800 N N . TRP A 1 97 ? -6.891 -9.07 -15.75 1 97.31 97 TRP A N 1
ATOM 801 C CA . TRP A 1 97 ? -8.047 -9.625 -15.062 1 97.31 97 TRP A CA 1
ATOM 802 C C . TRP A 1 97 ? -8.688 -10.734 -15.883 1 97.31 97 TRP A C 1
ATOM 804 O O . TRP A 1 97 ? -8.773 -10.641 -17.109 1 97.31 97 TRP A O 1
ATOM 814 N N . GLY A 1 98 ? -9.125 -11.742 -15.164 1 95.06 98 GLY A N 1
ATOM 815 C CA . GLY A 1 98 ? -9.93 -12.766 -15.812 1 95.06 98 GLY A CA 1
ATOM 816 C C . GLY A 1 98 ? -11.289 -12.266 -16.266 1 95.06 98 GLY A C 1
ATOM 817 O O . GLY A 1 98 ? -11.719 -11.18 -15.859 1 95.06 98 GLY A O 1
ATOM 818 N N . LYS A 1 99 ? -11.945 -13.094 -17.047 1 91.25 99 LYS A N 1
ATOM 819 C CA . LYS A 1 99 ? -13.289 -12.75 -17.5 1 91.25 99 LYS A CA 1
ATOM 820 C C . LYS A 1 99 ? -14.219 -12.508 -16.312 1 91.25 99 LYS A C 1
ATOM 822 O O . LYS A 1 99 ? -14.258 -13.312 -15.375 1 91.25 99 LYS A O 1
ATOM 827 N N . ARG A 1 100 ? -14.922 -11.336 -16.219 1 92.62 100 ARG A N 1
ATOM 828 C CA . ARG A 1 100 ? -15.891 -10.938 -15.211 1 92.62 100 ARG A CA 1
ATOM 829 C C . ARG A 1 100 ? -15.195 -10.594 -13.898 1 92.62 100 ARG A C 1
ATOM 831 O O . ARG A 1 100 ? -15.828 -10.57 -12.836 1 92.62 100 ARG A O 1
ATOM 838 N N . GLU A 1 101 ? -13.836 -10.477 -14.016 1 95.12 101 GLU A N 1
ATOM 839 C CA . GLU A 1 101 ? -13.086 -10.062 -12.828 1 95.12 101 GLU A CA 1
ATOM 840 C C . GLU A 1 101 ? -12.5 -8.672 -13.008 1 95.12 101 GLU A C 1
ATOM 842 O O . GLU A 1 101 ? -12.289 -8.219 -14.133 1 95.12 101 GLU A O 1
ATOM 847 N N . PRO A 1 102 ? -12.094 -8.031 -11.93 1 96.69 102 PRO A N 1
ATOM 848 C CA . PRO A 1 102 ? -12.516 -8.32 -10.555 1 96.69 102 PRO A CA 1
ATOM 849 C C . PRO A 1 102 ? -14.008 -8.102 -10.336 1 96.69 102 PRO A C 1
ATOM 851 O O . PRO A 1 102 ? -14.57 -7.121 -10.836 1 96.69 102 PRO A O 1
ATOM 854 N N . ASN A 1 103 ? -14.727 -8.922 -9.57 1 96.25 103 ASN A N 1
ATOM 855 C CA . ASN A 1 103 ? -16.172 -8.828 -9.461 1 96.25 103 ASN A CA 1
ATOM 856 C C . ASN A 1 103 ? -16.609 -8.586 -8.016 1 96.25 103 ASN A C 1
ATOM 858 O O . ASN A 1 103 ? -17.797 -8.391 -7.75 1 96.25 103 ASN A O 1
ATOM 862 N N . ASN A 1 104 ? -15.641 -8.586 -7.062 1 97.69 104 ASN A N 1
ATOM 863 C CA . ASN A 1 104 ? -15.945 -8.367 -5.652 1 97.69 104 ASN A CA 1
ATOM 864 C C . ASN A 1 104 ? -17.078 -9.266 -5.172 1 97.69 104 ASN A C 1
ATOM 866 O O . ASN A 1 104 ? -18.016 -8.805 -4.527 1 97.69 104 ASN A O 1
ATOM 870 N N . TYR A 1 105 ? -16.969 -10.477 -5.492 1 94.75 105 TYR A N 1
ATOM 871 C CA . TYR A 1 105 ? -18.016 -11.414 -5.117 1 94.75 105 TYR A CA 1
ATOM 872 C C . TYR A 1 105 ? -18.266 -11.391 -3.615 1 94.75 105 TYR A C 1
ATOM 874 O O . TYR A 1 105 ? -17.312 -11.438 -2.824 1 94.75 105 TYR A O 1
ATOM 882 N N . GLY A 1 106 ? -19.609 -11.227 -3.23 1 95.88 106 GLY A N 1
ATOM 883 C CA . GLY A 1 106 ? -19.984 -11.172 -1.825 1 95.88 106 GLY A CA 1
ATOM 884 C C . GLY A 1 106 ? -19.594 -9.875 -1.153 1 95.88 106 GLY A C 1
ATOM 885 O O . GLY A 1 106 ? -19.859 -9.672 0.03 1 95.88 106 GLY A O 1
ATOM 886 N N . GLY A 1 107 ? -18.938 -9.031 -1.84 1 95.81 107 GLY A N 1
ATOM 887 C CA . GLY A 1 107 ? -18.578 -7.715 -1.329 1 95.81 107 GLY A CA 1
ATOM 888 C C . GLY A 1 107 ? -17.344 -7.73 -0.45 1 95.81 107 GLY A C 1
ATOM 889 O O . GLY A 1 107 ? -17.094 -6.785 0.297 1 95.81 107 GLY A O 1
ATOM 890 N N . THR A 1 108 ? -16.5 -8.797 -0.473 1 96.12 108 THR A N 1
ATOM 891 C CA . THR A 1 108 ? -15.398 -8.914 0.476 1 96.12 108 THR A CA 1
ATOM 892 C C . THR A 1 108 ? -14.094 -9.234 -0.249 1 96.12 108 THR A C 1
ATOM 894 O O . THR A 1 108 ? -13.078 -9.539 0.387 1 96.12 108 THR A O 1
ATOM 897 N N . GLU A 1 109 ? -14.078 -9.219 -1.592 1 98.12 109 GLU A N 1
ATOM 898 C CA . GLU A 1 109 ? -12.883 -9.555 -2.365 1 98.12 109 GLU A CA 1
ATOM 899 C C . GLU A 1 109 ? -12.078 -8.312 -2.719 1 98.12 109 GLU A C 1
ATOM 901 O O . GLU A 1 109 ? -12.414 -7.598 -3.67 1 98.12 109 GLU A O 1
ATOM 906 N N . HIS A 1 110 ? -11 -8.117 -1.967 1 98.75 110 HIS A 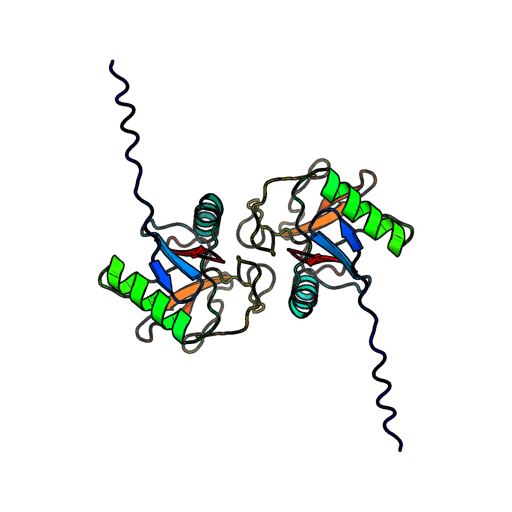N 1
ATOM 907 C CA . HIS A 1 110 ? -10.281 -6.859 -2.146 1 98.75 110 HIS A CA 1
ATOM 908 C C . HIS A 1 110 ? -8.797 -7.102 -2.402 1 98.75 110 HIS A C 1
ATOM 910 O O . HIS A 1 110 ? -8 -6.16 -2.393 1 98.75 110 HIS A O 1
ATOM 916 N N . CYS A 1 111 ? -8.414 -8.312 -2.59 1 98.88 111 CYS A N 1
ATOM 917 C CA . CYS A 1 111 ? -7 -8.617 -2.785 1 98.88 111 CYS A CA 1
ATOM 918 C C . CYS A 1 111 ? -6.785 -9.43 -4.055 1 98.88 111 CYS A C 1
ATOM 920 O O . CYS A 1 111 ? -7.637 -10.234 -4.434 1 98.88 111 CYS A O 1
ATOM 922 N N . LEU A 1 112 ? -5.652 -9.242 -4.641 1 98.75 112 LEU A N 1
ATOM 923 C CA . LEU A 1 112 ? -5.379 -9.719 -5.988 1 98.75 112 LEU A CA 1
ATOM 924 C C . LEU A 1 112 ? -4.602 -11.031 -5.953 1 98.75 112 LEU A C 1
ATOM 926 O O . LEU A 1 112 ? -3.561 -11.125 -5.297 1 98.75 112 LEU A O 1
ATOM 930 N N . GLN A 1 113 ? -5.152 -12.031 -6.574 1 97.31 113 GLN A N 1
ATOM 931 C CA . GLN A 1 113 ? -4.434 -13.281 -6.801 1 97.31 113 GLN A CA 1
ATOM 932 C C . GLN A 1 113 ? -4.25 -13.555 -8.289 1 97.31 113 GLN A C 1
ATOM 934 O O . GLN A 1 113 ? -5.121 -13.219 -9.102 1 97.31 113 GLN A O 1
ATOM 939 N N . MET A 1 114 ? -3.199 -14.195 -8.664 1 96.5 114 MET A N 1
ATOM 940 C CA . MET A 1 114 ? -2.984 -14.641 -10.039 1 96.5 114 MET A CA 1
ATOM 941 C C . MET A 1 114 ? -3.287 -16.125 -10.18 1 96.5 114 MET A C 1
ATOM 943 O O . MET A 1 114 ? -3.514 -16.828 -9.18 1 96.5 114 MET A O 1
ATOM 947 N N . SER A 1 115 ? -3.32 -16.594 -11.461 1 92.25 115 SER A N 1
ATOM 948 C CA . SER A 1 115 ? -3.553 -17.984 -11.852 1 92.25 115 SER A CA 1
ATOM 949 C C . SER A 1 115 ? -4.957 -18.438 -11.477 1 92.25 115 SER A C 1
ATOM 951 O O . SER A 1 115 ? -5.133 -19.5 -10.891 1 92.25 115 SER A O 1
ATOM 953 N N . TYR A 1 116 ? -5.816 -17.469 -11.828 1 82.69 116 TYR A N 1
ATOM 954 C CA . TYR A 1 116 ? -7.238 -17.734 -11.625 1 82.69 116 TYR A CA 1
ATOM 955 C C . TYR A 1 116 ? -7.793 -18.625 -12.727 1 82.69 116 TYR A C 1
ATOM 957 O O . TYR A 1 116 ? -7.746 -18.266 -13.906 1 82.69 116 TYR A O 1
ATOM 965 N N . GLU A 1 117 ? -8.172 -19.656 -12.297 1 75 117 GLU A N 1
ATOM 966 C CA . GLU A 1 117 ? -8.883 -20.609 -13.141 1 75 117 GLU A CA 1
ATOM 967 C C . GLU A 1 117 ? -8.227 -20.734 -14.516 1 75 117 GLU A C 1
ATOM 969 O O . GLU A 1 117 ? -7.348 -19.938 -14.859 1 75 117 GLU A O 1
ATOM 974 N N . GLY A 1 118 ? -8.602 -21.656 -15.344 1 71.56 118 GLY A N 1
ATOM 975 C CA . GLY A 1 118 ? -8.25 -22.062 -16.703 1 71.56 118 GLY A CA 1
ATOM 976 C C . GLY A 1 118 ? -7.371 -21.047 -17.422 1 71.56 118 GLY A C 1
ATOM 977 O O . GLY A 1 118 ? -6.305 -21.406 -17.922 1 71.56 118 GLY A O 1
ATOM 978 N N . ASP A 1 119 ? -7.766 -19.766 -17.375 1 72.5 119 ASP A N 1
ATOM 979 C CA . ASP A 1 119 ? -7.078 -18.75 -18.172 1 72.5 119 ASP A CA 1
ATOM 980 C C . ASP A 1 119 ? -5.852 -18.219 -17.453 1 72.5 119 ASP A C 1
ATOM 982 O O . ASP A 1 119 ? -5.027 -17.516 -18.047 1 72.5 119 ASP A O 1
ATOM 986 N N . LYS A 1 120 ? -5.715 -18.578 -16.281 1 85.25 120 LYS A N 1
ATOM 987 C CA . LYS A 1 120 ? -4.551 -18.25 -15.469 1 85.25 120 LYS A CA 1
ATOM 988 C C . LYS A 1 120 ? -4.363 -16.734 -15.383 1 85.25 120 LYS A C 1
ATOM 990 O O . LYS A 1 120 ? -3.244 -16.234 -15.508 1 85.25 120 LYS A O 1
ATOM 995 N N . MET A 1 121 ? -5.574 -16.047 -15.258 1 94.75 121 MET A N 1
ATOM 996 C CA . MET A 1 121 ? -5.59 -14.594 -15.188 1 94.75 121 MET A CA 1
ATOM 997 C C . MET A 1 121 ? -5.777 -14.117 -13.75 1 94.75 121 MET A C 1
ATOM 999 O O . MET A 1 121 ? -5.555 -14.883 -12.805 1 94.75 121 MET A O 1
ATOM 1003 N N . TRP A 1 122 ? -6.02 -12.836 -13.57 1 98 122 TRP A N 1
ATOM 1004 C CA . TRP A 1 122 ? -6.141 -12.258 -12.234 1 98 122 TRP A CA 1
ATOM 1005 C C . TRP A 1 122 ? -7.562 -12.406 -11.703 1 98 122 TRP A C 1
ATOM 1007 O O . TRP A 1 122 ? -8.516 -12.461 -12.484 1 98 122 TRP A O 1
ATOM 1017 N N . ASN A 1 123 ? -7.691 -12.523 -10.398 1 97.44 123 ASN A N 1
ATOM 1018 C CA . ASN A 1 123 ? -8.961 -12.547 -9.672 1 97.44 123 ASN A CA 1
ATOM 1019 C C . ASN A 1 123 ? -8.852 -11.82 -8.336 1 97.44 123 ASN A C 1
ATOM 1021 O O . ASN A 1 123 ? -7.801 -11.828 -7.699 1 97.44 123 ASN A O 1
ATOM 1025 N N . ASP A 1 124 ? -9.93 -11.125 -7.98 1 98.12 124 ASP A N 1
ATOM 1026 C CA . ASP A 1 124 ? -9.992 -10.594 -6.625 1 98.12 124 ASP A CA 1
ATOM 1027 C C . ASP A 1 124 ? -10.57 -11.617 -5.652 1 98.12 124 ASP A C 1
ATOM 1029 O O . ASP A 1 124 ? -11.5 -12.352 -5.992 1 98.12 124 ASP A O 1
ATOM 1033 N N . LEU A 1 125 ? -9.93 -11.688 -4.555 1 97.88 125 LEU A N 1
ATOM 1034 C CA . LEU A 1 125 ? -10.289 -12.664 -3.531 1 97.88 125 LEU A CA 1
ATOM 1035 C C . LEU A 1 125 ? -10.32 -12.016 -2.15 1 97.88 125 LEU A C 1
ATOM 1037 O O . LEU A 1 125 ? -9.781 -10.922 -1.962 1 97.88 125 LEU A O 1
ATOM 1041 N N . ASP A 1 126 ? -11.086 -12.672 -1.215 1 98.44 126 ASP A N 1
ATOM 1042 C CA . ASP A 1 126 ? -11.047 -12.25 0.182 1 98.44 126 ASP A CA 1
ATOM 1043 C C . ASP A 1 126 ? -9.617 -12.273 0.719 1 98.44 126 ASP A C 1
ATOM 1045 O O . ASP A 1 126 ? -8.906 -13.266 0.576 1 98.44 126 ASP A O 1
ATOM 1049 N N . CYS A 1 127 ? -9.18 -11.195 1.351 1 98.75 127 CYS A N 1
ATOM 1050 C CA . CYS A 1 127 ? -7.801 -11 1.773 1 98.75 127 CYS A CA 1
ATOM 1051 C C . CYS A 1 127 ? -7.418 -11.992 2.863 1 98.75 127 CYS A C 1
ATOM 1053 O O . CYS A 1 127 ? -6.234 -12.203 3.133 1 98.75 127 CYS A O 1
ATOM 1055 N N . GLY A 1 128 ? -8.383 -12.539 3.467 1 98.5 128 GLY A N 1
ATOM 1056 C CA . GLY A 1 128 ? -8.133 -13.438 4.582 1 98.5 128 GLY A CA 1
ATOM 1057 C C . GLY A 1 128 ? -7.91 -14.875 4.145 1 98.5 128 GLY A C 1
ATOM 1058 O O . GLY A 1 128 ? -7.629 -15.742 4.973 1 98.5 128 GLY A O 1
ATOM 1059 N N . VAL A 1 129 ? -8.062 -15.172 2.842 1 98.38 129 VAL A N 1
ATOM 1060 C CA . VAL A 1 129 ? -7.824 -16.516 2.318 1 98.38 129 VAL A CA 1
ATOM 1061 C C . VAL A 1 129 ? -6.328 -16.828 2.346 1 98.38 129 VAL A C 1
ATOM 1063 O O . VAL A 1 129 ? -5.5 -15.945 2.094 1 98.38 129 VAL A O 1
ATOM 1066 N N . ASN A 1 130 ? -6 -18.047 2.678 1 98.69 130 ASN A N 1
ATOM 1067 C CA . ASN A 1 130 ? -4.602 -18.469 2.686 1 98.69 130 ASN A CA 1
ATOM 1068 C C . ASN A 1 130 ? -4.152 -18.938 1.308 1 98.69 130 ASN A C 1
ATOM 1070 O O . ASN A 1 130 ? -4.719 -19.891 0.758 1 98.69 130 ASN A O 1
ATOM 1074 N N . LEU A 1 131 ? -3.182 -18.312 0.731 1 98 131 LEU A N 1
ATOM 1075 C CA . LEU A 1 131 ? -2.574 -18.688 -0.542 1 98 131 LEU A CA 1
ATOM 1076 C C . LEU A 1 131 ? -1.057 -18.547 -0.479 1 98 131 LEU A C 1
ATOM 1078 O O . LEU A 1 131 ? -0.527 -17.828 0.369 1 98 131 LEU A O 1
ATOM 1082 N N . PRO A 1 132 ? -0.315 -19.344 -1.339 1 97.75 132 PRO A N 1
ATOM 1083 C CA . PRO A 1 132 ? 1.077 -18.953 -1.587 1 97.75 132 PRO A CA 1
ATOM 1084 C C . PRO A 1 132 ? 1.208 -17.547 -2.182 1 97.75 132 PRO A C 1
ATOM 1086 O O . PRO A 1 132 ? 0.199 -16.906 -2.49 1 97.75 132 PRO A O 1
ATOM 1089 N N . SER A 1 133 ? 2.422 -17.078 -2.242 1 98.44 133 SER A N 1
ATOM 1090 C CA . SER A 1 133 ? 2.602 -15.695 -2.68 1 98.44 133 SER A CA 1
ATOM 1091 C C . SER A 1 133 ? 3.91 -15.523 -3.445 1 98.44 133 SER A C 1
ATOM 1093 O O . SER A 1 133 ? 4.746 -16.422 -3.463 1 98.44 133 SER A O 1
ATOM 1095 N N . VAL A 1 134 ? 3.967 -14.445 -4.137 1 98.31 134 VAL A N 1
ATOM 1096 C CA . VAL A 1 134 ? 5.219 -14.047 -4.777 1 98.31 134 VAL A CA 1
ATOM 1097 C C . VAL A 1 134 ? 5.688 -12.711 -4.211 1 98.31 134 VAL A C 1
ATOM 1099 O O . VAL A 1 134 ? 4.934 -11.734 -4.203 1 98.31 134 VAL A O 1
ATOM 1102 N N . CYS A 1 135 ? 6.914 -12.703 -3.699 1 98.75 135 CYS A N 1
ATOM 1103 C CA . CYS A 1 135 ? 7.586 -11.477 -3.281 1 98.75 135 CYS A CA 1
ATOM 1104 C C . CYS A 1 135 ? 8.445 -10.922 -4.406 1 98.75 135 CYS A C 1
ATOM 1106 O O . CYS A 1 135 ? 8.953 -11.672 -5.242 1 98.75 135 CYS A O 1
ATOM 1108 N N . ALA A 1 136 ? 8.602 -9.594 -4.352 1 98.62 136 ALA A N 1
ATOM 1109 C CA . ALA A 1 136 ? 9.469 -8.953 -5.336 1 98.62 136 ALA A CA 1
ATOM 1110 C C . ALA A 1 136 ? 10.352 -7.895 -4.688 1 98.62 136 ALA A C 1
ATOM 1112 O O . ALA A 1 136 ? 9.883 -7.105 -3.865 1 98.62 136 ALA A O 1
ATOM 1113 N N . LEU A 1 137 ? 11.586 -7.945 -5.062 1 97.56 137 LEU A N 1
ATOM 1114 C CA . LEU A 1 137 ? 12.523 -6.855 -4.793 1 97.56 137 LEU A CA 1
ATOM 1115 C C . LEU A 1 137 ? 12.477 -5.812 -5.902 1 97.56 137 LEU A C 1
ATOM 1117 O O . LEU A 1 137 ? 12.32 -6.156 -7.078 1 97.56 137 LEU A O 1
ATOM 1121 N N . ARG A 1 138 ? 12.562 -4.488 -5.59 1 88.38 138 ARG A N 1
ATOM 1122 C CA . ARG A 1 138 ? 12.523 -3.42 -6.582 1 88.38 138 ARG A CA 1
ATOM 1123 C C . ARG A 1 138 ? 13.758 -3.453 -7.477 1 88.38 138 ARG A C 1
ATOM 1125 O O . ARG A 1 138 ? 13.68 -3.131 -8.664 1 88.38 138 ARG A O 1
ATOM 1132 N N . THR A 1 139 ? 14.867 -3.654 -6.863 1 85.12 139 THR A N 1
ATOM 1133 C CA . THR A 1 139 ? 16.094 -3.756 -7.648 1 85.12 139 THR A CA 1
ATOM 1134 C C . THR A 1 139 ? 16.938 -4.934 -7.18 1 85.12 139 THR A C 1
ATOM 1136 O O . THR A 1 139 ? 17.031 -5.203 -5.98 1 85.12 139 THR A O 1
ATOM 1139 N N . CYS A 1 140 ? 17.297 -5.656 -8.211 1 82.81 140 CYS A N 1
ATOM 1140 C CA . CYS A 1 140 ? 18.266 -6.715 -7.961 1 82.81 140 CYS A CA 1
ATOM 1141 C C . CYS A 1 140 ? 19.453 -6.609 -8.914 1 82.81 140 CYS A C 1
ATOM 1143 O O . CYS A 1 140 ? 19.328 -6.039 -10 1 82.81 140 CYS A O 1
ATOM 1145 N N . TYR B 1 1 ? -11.828 32.562 -31.953 1 31.47 1 TYR B N 1
ATOM 1146 C CA . TYR B 1 1 ? -11.844 32.125 -30.562 1 31.47 1 TYR B CA 1
ATOM 1147 C C . TYR B 1 1 ? -10.516 31.516 -30.172 1 31.47 1 TYR B C 1
ATOM 1149 O O . TYR B 1 1 ? -10.07 30.531 -30.781 1 31.47 1 TYR B O 1
ATOM 1157 N N . TRP B 1 2 ? -9.383 32.312 -29.703 1 33.06 2 TRP B N 1
ATOM 1158 C CA . TRP B 1 2 ? -7.98 32.125 -29.344 1 33.06 2 TRP B CA 1
ATOM 1159 C C . TRP B 1 2 ? -7.855 31.219 -28.125 1 33.06 2 TRP B C 1
ATOM 1161 O O . TRP B 1 2 ? -8.367 31.531 -27.047 1 33.06 2 TRP B O 1
ATOM 1171 N N . PHE B 1 3 ? -7.91 29.875 -28.359 1 35.69 3 PHE B N 1
ATOM 1172 C CA . PHE B 1 3 ? -7.656 28.938 -27.281 1 35.69 3 PHE B CA 1
ATOM 1173 C C . PHE B 1 3 ? -6.348 29.266 -26.562 1 35.69 3 PHE B C 1
ATOM 1175 O O . PHE B 1 3 ? -5.27 29.141 -27.156 1 35.69 3 PHE B O 1
ATOM 1182 N N . VAL B 1 4 ? -6.332 30.422 -25.812 1 39.03 4 VAL B N 1
ATOM 1183 C CA . VAL B 1 4 ? -5.262 30.719 -24.859 1 39.03 4 VAL B CA 1
ATOM 1184 C C . VAL B 1 4 ? -4.879 29.438 -24.109 1 39.03 4 VAL B C 1
ATOM 1186 O O . VAL B 1 4 ? -5.695 28.859 -23.375 1 39.03 4 VAL B O 1
ATOM 1189 N N . ASN B 1 5 ? -4.105 28.547 -24.719 1 38.06 5 ASN B N 1
ATOM 1190 C CA . ASN B 1 5 ? -3.387 27.453 -24.078 1 38.06 5 ASN B CA 1
ATOM 1191 C C . ASN B 1 5 ? -2.658 27.922 -22.828 1 38.06 5 ASN B C 1
ATOM 1193 O O . ASN B 1 5 ? -1.514 28.375 -22.891 1 38.06 5 ASN B O 1
ATOM 1197 N N . ILE B 1 6 ? -3.152 28.891 -21.984 1 32.34 6 ILE B N 1
ATOM 1198 C CA . ILE B 1 6 ? -2.447 29.203 -20.75 1 32.34 6 ILE B CA 1
ATOM 1199 C C . ILE B 1 6 ? -2.004 27.922 -20.062 1 32.34 6 ILE B C 1
ATOM 1201 O O . ILE B 1 6 ? -2.832 27.1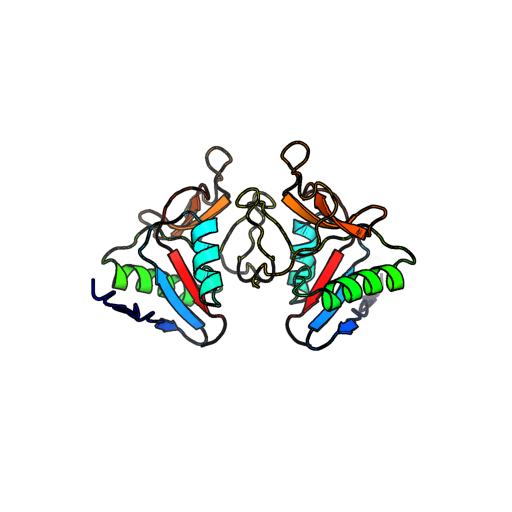72 -19.547 1 32.34 6 ILE B O 1
ATOM 1205 N N . ARG B 1 7 ? -1.096 27.188 -20.594 1 39.22 7 ARG B N 1
ATOM 1206 C CA . ARG B 1 7 ? -0.315 26.188 -19.859 1 39.22 7 ARG B CA 1
ATOM 1207 C C . ARG B 1 7 ? 0.07 26.703 -18.484 1 39.22 7 ARG B C 1
ATOM 1209 O O . ARG B 1 7 ? 1.02 27.484 -18.344 1 39.22 7 ARG B O 1
ATOM 1216 N N . TYR B 1 8 ? -0.701 27.328 -17.547 1 32.84 8 TYR B N 1
ATOM 1217 C CA . TYR B 1 8 ? -0.352 27.609 -16.156 1 32.84 8 TYR B CA 1
ATOM 1218 C C . TYR B 1 8 ? 0.418 26.438 -15.547 1 32.84 8 TYR B C 1
ATOM 1220 O O . TYR B 1 8 ? -0.135 25.359 -15.359 1 32.84 8 TYR B O 1
ATOM 1228 N N . LYS B 1 9 ? 1.655 26.219 -15.836 1 43.66 9 LYS B N 1
ATOM 1229 C CA . LYS B 1 9 ? 2.547 25.25 -15.203 1 43.66 9 LYS B CA 1
ATOM 1230 C C . LYS B 1 9 ? 2.486 25.344 -13.688 1 43.66 9 LYS B C 1
ATOM 1232 O O . LYS B 1 9 ? 2.84 26.375 -13.109 1 43.66 9 LYS B O 1
ATOM 1237 N N . ILE B 1 10 ? 1.4 25 -13.008 1 51.94 10 ILE B N 1
ATOM 1238 C CA . ILE B 1 10 ? 1.424 24.906 -11.547 1 51.94 10 ILE B CA 1
ATOM 1239 C C . ILE B 1 10 ? 2.785 24.406 -11.086 1 51.94 10 ILE B C 1
ATOM 1241 O O . ILE B 1 10 ? 3.232 23.328 -11.5 1 51.94 10 ILE B O 1
ATOM 1245 N N . SER B 1 11 ? 3.686 25.297 -10.742 1 62.72 11 SER B N 1
ATOM 1246 C CA . SER B 1 11 ? 4.996 24.969 -10.188 1 62.72 11 SER B CA 1
ATOM 1247 C C . SER B 1 11 ? 4.871 24.062 -8.969 1 62.72 11 SER B C 1
ATOM 1249 O O . SER B 1 11 ? 4.246 24.438 -7.973 1 62.72 11 SER B O 1
ATOM 1251 N N . ILE B 1 12 ? 4.992 22.75 -9.117 1 76.5 12 ILE B N 1
ATOM 1252 C CA . ILE B 1 12 ? 5.078 21.797 -8.008 1 76.5 12 ILE B CA 1
ATOM 1253 C C . ILE B 1 12 ? 6.402 21.984 -7.273 1 76.5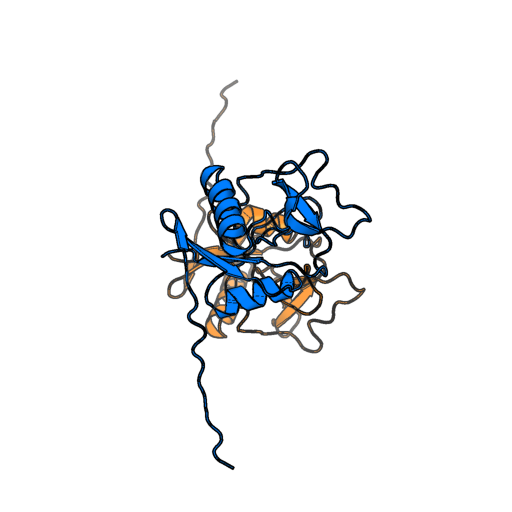 12 ILE B C 1
ATOM 1255 O O . ILE B 1 12 ? 7.473 21.938 -7.883 1 76.5 12 ILE B O 1
ATOM 1259 N N . THR B 1 13 ? 6.262 22.562 -6.023 1 87.31 13 THR B N 1
ATOM 1260 C CA . THR B 1 13 ? 7.457 22.781 -5.219 1 87.31 13 THR B CA 1
ATOM 1261 C C . THR B 1 13 ? 7.617 21.672 -4.18 1 87.31 13 THR B C 1
ATOM 1263 O O . THR B 1 13 ? 6.711 21.422 -3.379 1 87.31 13 THR B O 1
ATOM 1266 N N . TRP B 1 14 ? 8.742 20.953 -4.305 1 95.19 14 TRP B N 1
ATOM 1267 C CA . TRP B 1 14 ? 9.102 19.938 -3.326 1 95.19 14 TRP B CA 1
ATOM 1268 C C . TRP B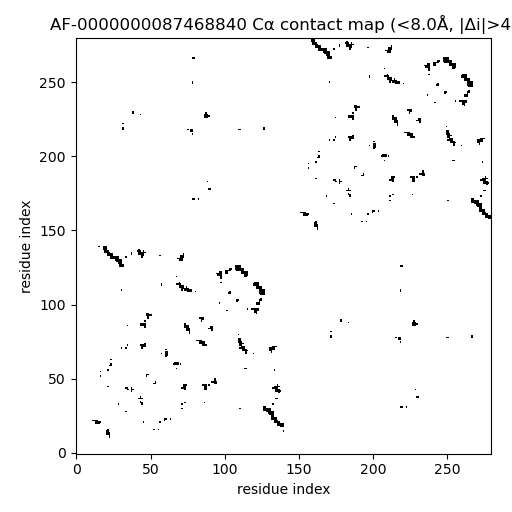 1 14 ? 10.023 20.5 -2.258 1 95.19 14 TRP B C 1
ATOM 1270 O O . TRP B 1 14 ? 10.922 21.297 -2.562 1 95.19 14 TRP B O 1
ATOM 1280 N N . THR B 1 15 ? 9.781 20.156 -1.063 1 94.88 15 THR B N 1
ATOM 1281 C CA . THR B 1 15 ? 10.648 20.516 0.052 1 94.88 15 THR B CA 1
ATOM 1282 C C . THR B 1 15 ? 11.516 19.328 0.471 1 94.88 15 THR B C 1
ATOM 1284 O O . THR B 1 15 ? 11 18.234 0.738 1 94.88 15 THR B O 1
ATOM 1287 N N . LYS B 1 16 ? 12.812 19.609 0.581 1 95.38 16 LYS B N 1
ATOM 1288 C CA . LYS B 1 16 ? 13.758 18.531 0.879 1 95.38 16 LYS B CA 1
ATOM 1289 C C . LYS B 1 16 ? 13.922 18.344 2.385 1 95.38 16 LYS B C 1
ATOM 1291 O O . LYS B 1 16 ? 14.008 19.328 3.129 1 95.38 16 LYS B O 1
ATOM 1296 N N . TYR B 1 17 ? 13.898 17.125 2.861 1 95.38 17 TYR B N 1
ATOM 1297 C CA . TYR B 1 17 ? 14.32 16.703 4.191 1 95.38 17 TYR B CA 1
ATOM 1298 C C . TYR B 1 17 ? 15.172 15.445 4.113 1 95.38 17 TYR B C 1
ATOM 1300 O O . TYR B 1 17 ? 14.664 14.359 3.812 1 95.38 17 TYR B O 1
ATOM 1308 N N . LYS B 1 18 ? 16.422 15.617 4.465 1 94.81 18 LYS B N 1
ATOM 1309 C CA . LYS B 1 18 ? 17.406 14.539 4.289 1 94.81 18 LYS B CA 1
ATOM 1310 C C . LYS B 1 18 ? 17.391 14.016 2.855 1 94.81 18 LYS B C 1
ATOM 1312 O O . LYS B 1 18 ? 17.609 14.773 1.908 1 94.81 18 LYS B O 1
ATOM 1317 N N . SER B 1 19 ? 17.094 12.766 2.648 1 95.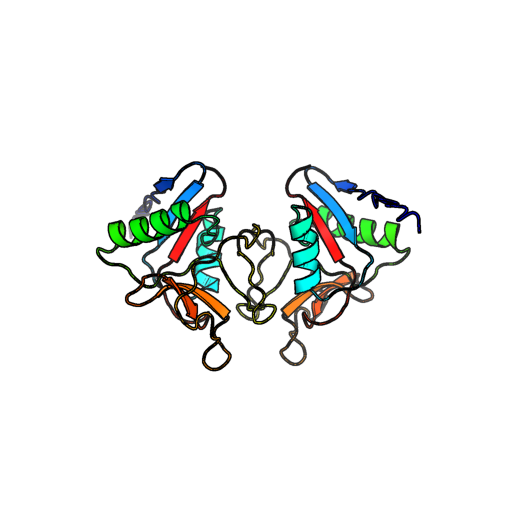81 19 SER B N 1
ATOM 1318 C CA . SER B 1 19 ? 17.188 12.203 1.306 1 95.81 19 SER B CA 1
ATOM 1319 C C . SER B 1 19 ? 15.812 12.133 0.645 1 95.81 19 SER B C 1
ATOM 1321 O O . SER B 1 19 ? 15.672 11.586 -0.454 1 95.81 19 SER B O 1
ATOM 1323 N N . ARG B 1 20 ? 14.781 12.68 1.238 1 96.81 20 ARG B N 1
ATOM 1324 C CA . ARG B 1 20 ? 13.422 12.625 0.709 1 96.81 20 ARG B CA 1
ATOM 1325 C C . ARG B 1 20 ? 12.867 14.023 0.474 1 96.81 20 ARG B C 1
ATOM 1327 O O . ARG B 1 20 ? 13.352 15 1.06 1 96.81 20 ARG B O 1
ATOM 1334 N N . CYS B 1 21 ? 11.914 14.109 -0.44 1 97.19 21 CYS B N 1
ATOM 1335 C CA . CYS B 1 21 ? 11.227 15.359 -0.745 1 97.19 21 CYS B CA 1
ATOM 1336 C C . CYS B 1 21 ? 9.727 15.227 -0.516 1 97.19 21 CYS B C 1
ATOM 1338 O O . CYS B 1 21 ? 9.141 14.188 -0.805 1 97.19 21 CYS B O 1
ATOM 1340 N N . PHE B 1 22 ? 9.195 16.297 -0.066 1 97.88 22 PHE B N 1
ATOM 1341 C CA . PHE B 1 22 ? 7.801 16.297 0.35 1 97.88 22 PHE B CA 1
ATOM 1342 C C . PHE B 1 22 ? 7.055 17.484 -0.249 1 97.88 22 PHE B C 1
ATOM 1344 O O . PHE B 1 22 ? 7.648 18.531 -0.504 1 97.88 22 PHE B O 1
ATOM 1351 N N . MET B 1 23 ? 5.805 17.281 -0.463 1 97.19 23 MET B N 1
ATOM 1352 C CA . MET B 1 23 ? 4.934 18.328 -0.972 1 97.19 23 MET B CA 1
ATOM 1353 C C . MET B 1 23 ? 3.584 18.312 -0.264 1 97.19 23 MET B C 1
ATOM 1355 O O . MET B 1 23 ? 2.957 17.25 -0.144 1 97.19 23 MET B O 1
ATOM 1359 N N . PHE B 1 24 ? 3.242 19.484 0.2 1 96.88 24 PHE B N 1
ATOM 1360 C CA . PHE B 1 24 ? 1.904 19.641 0.76 1 96.88 24 PHE B CA 1
ATOM 1361 C C . PHE B 1 24 ? 0.884 19.906 -0.341 1 96.88 24 PHE B C 1
ATOM 1363 O O . PHE B 1 24 ? 1.108 20.734 -1.214 1 96.88 24 PHE B O 1
ATOM 1370 N N . VAL B 1 25 ? -0.15 19.109 -0.32 1 97.31 25 VAL B N 1
ATOM 1371 C CA . VAL B 1 25 ? -1.251 19.266 -1.263 1 97.31 25 VAL B CA 1
ATOM 1372 C C . VAL B 1 25 ? -2.479 19.812 -0.536 1 97.31 25 VAL B C 1
ATOM 1374 O O . VAL B 1 25 ? -3.146 19.078 0.199 1 97.31 25 VAL B O 1
ATOM 1377 N N . ASN B 1 26 ? -2.836 21.016 -0.806 1 95.5 26 ASN B N 1
ATOM 1378 C CA . ASN B 1 26 ? -3.887 21.703 -0.066 1 95.5 26 ASN B CA 1
ATOM 1379 C C . ASN B 1 26 ? -5.277 21.234 -0.5 1 95.5 26 ASN B C 1
ATOM 1381 O O . ASN B 1 26 ? -6.23 21.312 0.274 1 95.5 26 ASN B O 1
ATOM 1385 N N . THR B 1 27 ? -5.395 20.797 -1.731 1 96.75 27 THR B N 1
ATOM 1386 C CA . THR B 1 27 ? -6.688 20.328 -2.217 1 96.75 27 THR B CA 1
ATOM 1387 C C . THR B 1 27 ? -7.176 19.141 -1.382 1 96.75 27 THR B C 1
ATOM 1389 O O . THR B 1 27 ? -6.465 18.156 -1.222 1 96.75 27 THR B O 1
ATOM 1392 N N . ALA B 1 28 ? -8.32 19.328 -0.788 1 98.06 28 ALA B N 1
ATOM 1393 C CA . ALA B 1 28 ? -8.906 18.234 0.002 1 98.06 28 ALA B CA 1
ATOM 1394 C C . ALA B 1 28 ? -9.367 17.094 -0.894 1 98.06 28 ALA B C 1
ATOM 1396 O O . ALA B 1 28 ? -10.07 17.312 -1.881 1 98.06 28 ALA B O 1
ATOM 1397 N N . MET B 1 29 ? -8.969 15.891 -0.609 1 98.75 29 MET B N 1
ATOM 1398 C CA . MET B 1 29 ? -9.297 14.664 -1.327 1 98.75 29 MET B CA 1
ATOM 1399 C C . MET B 1 29 ? -9.516 13.508 -0.356 1 98.75 29 MET B C 1
ATOM 1401 O O . MET B 1 29 ? -9.109 13.578 0.804 1 98.75 29 MET B O 1
ATOM 1405 N N . THR B 1 30 ? -10.219 12.492 -0.801 1 98.88 30 THR B N 1
ATOM 1406 C CA . THR B 1 30 ? -10.227 11.242 -0.049 1 98.88 30 THR B CA 1
ATOM 1407 C C . THR B 1 30 ? -8.836 10.617 -0.029 1 98.88 30 THR B C 1
ATOM 1409 O O . THR B 1 30 ? -7.961 11.008 -0.809 1 98.88 30 THR B O 1
ATOM 1412 N N . TRP B 1 31 ? -8.641 9.703 0.848 1 98.88 31 TRP B N 1
ATOM 1413 C CA . TRP B 1 31 ? -7.332 9.062 0.941 1 98.88 31 TRP B CA 1
ATOM 1414 C C . TRP B 1 31 ? -6.941 8.422 -0.385 1 98.88 31 TRP B C 1
ATOM 1416 O O . TRP B 1 31 ? -5.824 8.609 -0.869 1 98.88 31 TRP B O 1
ATOM 1426 N N . PRO B 1 32 ? -7.891 7.582 -1.039 1 98.88 32 PRO B N 1
ATOM 1427 C CA . PRO B 1 32 ? -7.492 6.957 -2.303 1 98.88 32 PRO B CA 1
ATOM 1428 C C . PRO B 1 32 ? -7.246 7.977 -3.412 1 98.88 32 PRO B C 1
ATOM 1430 O O . PRO B 1 32 ? -6.363 7.777 -4.254 1 98.88 32 PRO B O 1
ATOM 1433 N N . GLN B 1 33 ? -7.988 9.016 -3.434 1 98.88 33 GLN B N 1
ATOM 1434 C CA . GLN B 1 33 ? -7.758 10.078 -4.406 1 98.88 33 GLN B CA 1
ATOM 1435 C C . GLN B 1 33 ? -6.406 10.75 -4.18 1 98.88 33 GLN B C 1
ATOM 1437 O O . GLN B 1 33 ? -5.691 11.062 -5.133 1 98.88 33 GLN B O 1
ATOM 1442 N N . ALA B 1 34 ? -6.121 11.008 -2.936 1 98.88 34 ALA B N 1
ATOM 1443 C CA . ALA B 1 34 ? -4.848 11.633 -2.588 1 98.88 34 ALA B CA 1
ATOM 1444 C C . ALA B 1 34 ? -3.676 10.742 -3.008 1 98.88 34 ALA B C 1
ATOM 1446 O O . ALA B 1 34 ? -2.699 11.227 -3.584 1 98.88 34 ALA B O 1
ATOM 1447 N N . GLU B 1 35 ? -3.773 9.453 -2.701 1 98.94 35 GLU B N 1
ATOM 1448 C CA . GLU B 1 35 ? -2.73 8.531 -3.127 1 98.94 35 GLU B CA 1
ATOM 1449 C C . GLU B 1 35 ? -2.586 8.523 -4.645 1 98.94 35 GLU B C 1
ATOM 1451 O O . GLU B 1 35 ? -1.47 8.547 -5.168 1 98.94 35 GLU B O 1
ATOM 1456 N N . SER B 1 36 ? -3.684 8.492 -5.352 1 98.81 36 SER B N 1
ATOM 1457 C CA . SER B 1 36 ? -3.643 8.5 -6.812 1 98.81 36 SER B CA 1
ATOM 1458 C C . SER B 1 36 ? -2.982 9.773 -7.336 1 98.81 36 SER B C 1
ATOM 1460 O O . SER B 1 36 ? -2.234 9.734 -8.312 1 98.81 36 SER B O 1
ATOM 1462 N N . TYR B 1 37 ? -3.307 10.8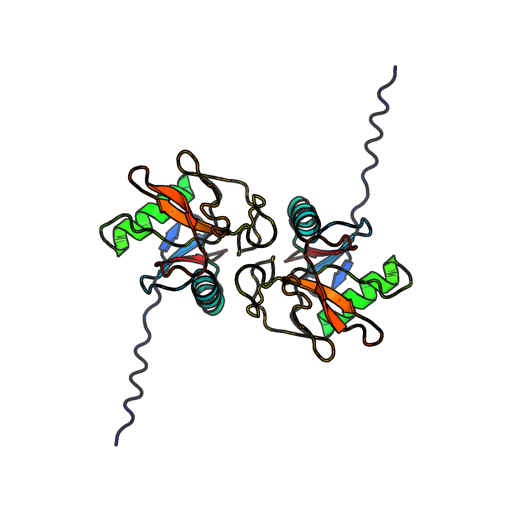67 -6.711 1 98.62 37 TYR B N 1
ATOM 1463 C CA . TYR B 1 37 ? -2.682 12.125 -7.098 1 98.62 37 TYR B CA 1
ATOM 1464 C C . TYR B 1 37 ? -1.171 12.07 -6.91 1 98.62 37 TYR B C 1
ATOM 1466 O O . TYR B 1 37 ? -0.411 12.406 -7.82 1 98.62 37 TYR B O 1
ATOM 1474 N N . CYS B 1 38 ? -0.711 11.656 -5.727 1 98.62 38 CYS B N 1
ATOM 1475 C CA . CYS B 1 38 ? 0.721 11.555 -5.473 1 98.62 38 CYS B CA 1
ATOM 1476 C C . CYS B 1 38 ? 1.387 10.602 -6.461 1 98.62 38 CYS B C 1
ATOM 1478 O O . CYS B 1 38 ? 2.471 10.898 -6.973 1 98.62 38 CYS B O 1
ATOM 1480 N N . LEU B 1 39 ? 0.729 9.492 -6.746 1 98.5 39 LEU B N 1
ATOM 1481 C CA . LEU B 1 39 ? 1.249 8.523 -7.703 1 98.5 39 LEU B CA 1
ATOM 1482 C C . LEU B 1 39 ? 1.434 9.164 -9.078 1 98.5 39 LEU B C 1
ATOM 1484 O O . LEU B 1 39 ? 2.383 8.836 -9.797 1 98.5 39 LEU B O 1
ATOM 1488 N N . SER B 1 40 ? 0.51 10.031 -9.445 1 97.62 40 SER B N 1
ATOM 1489 C CA . SER B 1 40 ? 0.585 10.688 -10.742 1 97.62 40 SER B CA 1
ATOM 1490 C C . SER B 1 40 ? 1.824 11.578 -10.844 1 97.62 40 SER B C 1
ATOM 1492 O O . SER B 1 40 ? 2.26 11.922 -11.945 1 97.62 40 SER B O 1
ATOM 1494 N N . LEU B 1 41 ? 2.43 11.93 -9.742 1 96.5 41 LEU B N 1
ATOM 1495 C CA . LEU B 1 41 ? 3.623 12.766 -9.695 1 96.5 41 LEU B CA 1
ATOM 1496 C C . LEU B 1 41 ? 4.871 11.914 -9.461 1 96.5 41 LEU B C 1
ATOM 1498 O O . LEU B 1 41 ? 5.945 12.453 -9.172 1 96.5 41 LEU B O 1
ATOM 1502 N N . GLY B 1 42 ? 4.762 10.562 -9.523 1 96.62 42 GLY B N 1
ATOM 1503 C CA . GLY B 1 42 ? 5.879 9.68 -9.242 1 96.62 42 GLY B CA 1
ATOM 1504 C C . GLY B 1 42 ? 6.176 9.539 -7.762 1 96.62 42 GLY B C 1
ATOM 1505 O O . GLY B 1 42 ? 7.27 9.117 -7.379 1 96.62 42 GLY B O 1
ATOM 1506 N N . ALA B 1 43 ? 5.191 9.961 -6.957 1 98.31 43 ALA B N 1
ATOM 1507 C CA . ALA B 1 43 ? 5.312 9.961 -5.5 1 98.31 43 ALA B CA 1
ATOM 1508 C C . ALA B 1 43 ? 4.262 9.055 -4.859 1 98.31 43 ALA B C 1
ATOM 1510 O O . ALA B 1 43 ? 3.633 8.242 -5.543 1 98.31 43 ALA B O 1
ATOM 1511 N N . ASN B 1 44 ? 4.195 9.055 -3.572 1 98.88 44 ASN B N 1
ATOM 1512 C CA . ASN B 1 44 ? 3.148 8.469 -2.74 1 98.88 44 ASN B CA 1
ATOM 1513 C C . ASN B 1 44 ? 2.768 9.398 -1.588 1 98.88 44 ASN B C 1
ATOM 1515 O O . ASN B 1 44 ? 3.463 10.375 -1.318 1 98.88 44 ASN B O 1
ATOM 1519 N N . LEU B 1 45 ? 1.574 9.086 -1.022 1 98.88 45 LEU B N 1
ATOM 1520 C CA . LEU B 1 45 ? 1.379 9.68 0.296 1 98.88 45 LEU B CA 1
ATOM 1521 C C . LEU B 1 45 ? 2.545 9.344 1.221 1 98.88 45 LEU B C 1
ATOM 1523 O O . LEU B 1 45 ? 3.068 8.234 1.188 1 98.88 45 LEU B O 1
ATOM 1527 N N . ALA B 1 46 ? 2.896 10.281 2.08 1 98.81 46 ALA B N 1
ATOM 1528 C CA . ALA B 1 46 ? 4.148 10.211 2.83 1 98.81 46 ALA B CA 1
ATOM 1529 C C . ALA B 1 46 ? 4.102 9.102 3.877 1 98.81 46 ALA B C 1
ATOM 1531 O O . ALA B 1 46 ? 3.102 8.953 4.582 1 98.81 46 ALA B O 1
ATOM 1532 N N . SER B 1 47 ? 5.156 8.305 3.893 1 98.75 47 SER B N 1
ATOM 1533 C CA . SER B 1 47 ? 5.449 7.445 5.035 1 98.75 47 SER B CA 1
ATOM 1534 C C . SER B 1 47 ? 6.32 8.164 6.062 1 98.75 47 SER B C 1
ATOM 1536 O O . SER B 1 47 ? 6.875 9.227 5.777 1 98.75 47 SER B O 1
ATOM 1538 N N . VAL B 1 48 ? 6.32 7.684 7.262 1 98.38 48 VAL B N 1
ATOM 1539 C CA . VAL B 1 48 ? 7.09 8.281 8.352 1 98.38 48 VAL B CA 1
ATOM 1540 C C . VAL B 1 48 ? 7.922 7.207 9.047 1 98.38 48 VAL B C 1
ATOM 1542 O O . VAL B 1 48 ? 7.398 6.168 9.445 1 98.38 48 VAL B O 1
ATOM 1545 N N . HIS B 1 49 ? 9.242 7.473 9.242 1 98 49 HIS B N 1
ATOM 1546 C CA . HIS B 1 49 ? 10.102 6.387 9.695 1 98 49 HIS B CA 1
ATOM 1547 C C . HIS B 1 49 ? 10.867 6.785 10.961 1 98 49 HIS B C 1
ATOM 1549 O O . HIS B 1 49 ? 11.602 5.973 11.523 1 98 49 HIS B O 1
ATOM 1555 N N . ASN B 1 50 ? 10.711 7.992 11.375 1 97.56 50 ASN B N 1
ATOM 1556 C CA . ASN B 1 50 ? 11.297 8.445 12.633 1 97.56 50 ASN B CA 1
ATOM 1557 C C . ASN B 1 50 ? 10.68 9.766 13.094 1 97.56 50 ASN B C 1
ATOM 1559 O O . ASN B 1 50 ? 9.867 10.359 12.383 1 97.56 50 ASN B O 1
ATOM 1563 N N . CYS B 1 51 ? 11.031 10.188 14.336 1 96.5 51 CYS B N 1
ATOM 1564 C CA . CYS B 1 51 ? 10.445 11.383 14.945 1 96.5 51 CYS B CA 1
ATOM 1565 C C . CYS B 1 51 ? 10.82 12.633 14.156 1 96.5 51 CYS B C 1
ATOM 1567 O O . CYS B 1 51 ? 10.023 13.562 14.055 1 96.5 51 CYS B O 1
ATOM 1569 N N . GLY B 1 52 ? 12.008 12.664 13.641 1 96.81 52 GLY B N 1
ATOM 1570 C CA . GLY B 1 52 ? 12.43 13.789 12.82 1 96.81 52 GLY B CA 1
ATOM 1571 C C . GLY B 1 52 ? 11.562 13.984 11.594 1 96.81 52 GLY B C 1
ATOM 1572 O O . GLY B 1 52 ? 11.156 15.109 11.281 1 96.81 52 GLY B O 1
ATOM 1573 N N . GLU B 1 53 ? 11.281 12.883 10.867 1 96.44 53 GLU B N 1
ATOM 1574 C CA . GLU B 1 53 ? 10.398 12.945 9.703 1 96.44 53 GLU B CA 1
ATOM 1575 C C . GLU B 1 53 ? 8.992 13.406 10.102 1 96.44 53 GLU B C 1
ATOM 1577 O O . GLU B 1 53 ? 8.375 14.203 9.391 1 96.44 53 GLU B O 1
ATOM 1582 N N . ASN B 1 54 ? 8.523 12.898 11.211 1 96.56 54 ASN B N 1
ATOM 1583 C CA . ASN B 1 54 ? 7.203 13.297 11.695 1 96.56 54 ASN B CA 1
ATOM 1584 C C . ASN B 1 54 ? 7.125 14.805 11.922 1 96.56 54 ASN B C 1
ATOM 1586 O O . ASN B 1 54 ? 6.184 15.453 11.469 1 96.56 54 ASN B O 1
ATOM 1590 N N . TYR B 1 55 ? 8.07 15.312 12.609 1 95 55 TYR B N 1
ATOM 1591 C CA . TYR B 1 55 ? 8.117 16.75 12.883 1 95 55 TYR B CA 1
ATOM 1592 C C . TYR B 1 55 ? 8.234 17.547 11.594 1 95 55 TYR B C 1
ATOM 1594 O O . TYR B 1 55 ? 7.609 18.594 11.445 1 95 55 TYR B O 1
ATOM 1602 N N . ASN B 1 56 ? 9.047 17.062 10.727 1 95.81 56 ASN B N 1
ATOM 1603 C CA . ASN B 1 56 ? 9.227 17.75 9.461 1 95.81 56 ASN B CA 1
ATOM 1604 C C . ASN B 1 56 ? 7.91 17.859 8.695 1 95.81 56 ASN B C 1
ATOM 1606 O O . ASN B 1 56 ? 7.629 18.891 8.086 1 95.81 56 ASN B O 1
ATOM 1610 N N . LEU B 1 57 ? 7.152 16.781 8.633 1 96.75 57 LEU B N 1
ATOM 1611 C CA . LEU B 1 57 ? 5.867 16.812 7.945 1 96.75 57 LEU B CA 1
ATOM 1612 C C . LEU B 1 57 ? 4.918 17.797 8.609 1 96.75 57 LEU B C 1
ATOM 1614 O O . LEU B 1 57 ? 4.211 18.547 7.922 1 96.75 57 LEU B O 1
ATOM 1618 N N . GLN B 1 58 ? 4.883 17.828 9.938 1 95.25 58 GLN B N 1
ATOM 1619 C CA . GLN B 1 58 ? 4.043 18.781 10.656 1 95.25 58 GLN B CA 1
ATOM 1620 C C . GLN B 1 58 ? 4.445 20.219 10.336 1 95.25 58 GLN B C 1
ATOM 1622 O O . GLN B 1 58 ? 3.586 21.078 10.148 1 95.25 58 GLN B O 1
ATOM 1627 N N . TYR B 1 59 ? 5.707 20.391 10.297 1 94.75 59 TYR B N 1
ATOM 1628 C CA . TYR B 1 59 ? 6.223 21.719 9.992 1 94.75 59 TYR B CA 1
ATOM 1629 C C . TYR B 1 59 ? 5.859 22.125 8.57 1 94.75 59 TYR B C 1
ATOM 1631 O O . TYR B 1 59 ? 5.508 23.281 8.32 1 94.75 59 TYR B O 1
ATOM 1639 N N . LEU B 1 60 ? 5.977 21.219 7.652 1 95.5 60 LEU B N 1
ATOM 1640 C CA . LEU B 1 60 ? 5.598 21.469 6.27 1 95.5 60 LEU B CA 1
ATOM 1641 C C . LEU B 1 60 ? 4.148 21.938 6.18 1 95.5 60 LEU B C 1
ATOM 1643 O O . LEU B 1 60 ? 3.844 22.906 5.473 1 95.5 60 LEU B O 1
ATOM 1647 N N . VAL B 1 61 ? 3.26 21.281 6.867 1 95.06 61 VAL B N 1
ATOM 1648 C CA . VAL B 1 61 ? 1.842 21.625 6.859 1 95.06 61 VAL B CA 1
ATOM 1649 C C . VAL B 1 61 ? 1.639 23 7.492 1 95.06 61 VAL B C 1
ATOM 1651 O O . VAL B 1 61 ? 0.926 23.844 6.941 1 95.06 61 VAL B O 1
ATOM 1654 N N . LEU B 1 62 ? 2.279 23.188 8.633 1 93.94 62 LEU B N 1
ATOM 1655 C CA . LEU B 1 62 ? 2.189 24.469 9.32 1 93.94 62 LEU B CA 1
ATOM 1656 C C . LEU B 1 62 ? 2.641 25.609 8.414 1 93.94 62 LEU B C 1
ATOM 1658 O O . LEU B 1 62 ? 1.969 26.641 8.328 1 93.94 62 LEU B O 1
ATOM 1662 N N . LYS B 1 63 ? 3.742 25.406 7.766 1 93.38 63 LYS B N 1
ATOM 1663 C CA . LYS B 1 63 ? 4.312 26.438 6.902 1 93.38 63 LYS B CA 1
ATOM 1664 C C . LYS B 1 63 ? 3.377 26.781 5.742 1 93.38 63 LYS B C 1
ATOM 1666 O O . LYS B 1 63 ? 3.295 27.922 5.312 1 93.38 63 LYS B O 1
ATOM 1671 N N . ASN B 1 64 ? 2.699 25.781 5.238 1 92 64 ASN B N 1
ATOM 1672 C CA . ASN B 1 64 ? 1.868 25.969 4.051 1 92 64 ASN B CA 1
ATOM 1673 C C . ASN B 1 64 ? 0.474 26.469 4.418 1 92 64 ASN B C 1
ATOM 1675 O O . ASN B 1 64 ? -0.201 27.094 3.598 1 92 64 ASN B O 1
ATOM 1679 N N . THR B 1 65 ? 0.02 26.203 5.602 1 91 65 THR B N 1
ATOM 1680 C CA . THR B 1 65 ? -1.379 26.484 5.902 1 91 65 THR B CA 1
ATOM 1681 C C . THR B 1 65 ? -1.497 27.469 7.062 1 91 65 THR B C 1
ATOM 1683 O O . THR B 1 65 ? -2.562 28.047 7.289 1 91 65 THR B O 1
ATOM 1686 N N . GLY B 1 66 ? -0.481 27.672 7.832 1 91.38 66 GLY B N 1
ATOM 1687 C CA . GLY B 1 66 ? -0.492 28.531 9 1 91.38 66 GLY B CA 1
ATOM 1688 C C . GLY B 1 66 ? -1.026 27.844 10.242 1 91.38 66 GLY B C 1
ATOM 1689 O O . GLY B 1 66 ? -1.043 28.438 11.328 1 91.38 66 GLY B O 1
ATOM 1690 N N . GLN B 1 67 ? -1.45 26.609 10.109 1 89.44 67 GLN B N 1
ATOM 1691 C CA . GLN B 1 67 ? -1.954 25.828 11.234 1 89.44 67 GLN B CA 1
ATOM 1692 C C . GLN B 1 67 ? -1.668 24.344 11.055 1 89.44 67 GLN B C 1
ATOM 1694 O O . GLN B 1 67 ? -1.205 23.922 9.992 1 89.44 67 GLN B O 1
ATOM 1699 N N . HIS B 1 68 ? -1.827 23.641 12.109 1 89.19 68 HIS B N 1
ATOM 1700 C CA . HIS B 1 68 ? -1.678 22.188 12.047 1 89.19 68 HIS B CA 1
ATOM 1701 C C . HIS B 1 68 ? -2.953 21.531 11.539 1 89.19 68 HIS B C 1
ATOM 1703 O O . HIS B 1 68 ? -3.695 20.922 12.32 1 89.19 68 HIS B O 1
ATOM 1709 N N . HIS B 1 69 ? -3.131 21.484 10.266 1 90.38 69 HIS B N 1
ATOM 1710 C CA . HIS B 1 69 ? -4.324 20.906 9.648 1 90.38 69 HIS B CA 1
ATOM 1711 C C . HIS B 1 69 ? -4.25 19.391 9.602 1 90.38 69 HIS B C 1
ATOM 1713 O O . HIS B 1 69 ? -3.186 18.828 9.344 1 90.38 69 HIS B O 1
ATOM 1719 N N . ALA B 1 70 ? -5.398 18.766 9.977 1 94.56 70 ALA B N 1
ATOM 1720 C CA . ALA B 1 70 ? -5.496 17.328 9.703 1 94.56 70 ALA B CA 1
ATOM 1721 C C . ALA B 1 70 ? -5.105 17.016 8.266 1 94.56 70 ALA B C 1
ATOM 1723 O O . ALA B 1 70 ? -5.586 17.656 7.328 1 94.56 70 ALA B O 1
ATOM 1724 N N . THR B 1 71 ? -4.203 16.062 8.102 1 97.62 71 THR B N 1
ATOM 1725 C CA . THR B 1 71 ? -3.564 15.812 6.812 1 97.62 71 THR B CA 1
ATOM 1726 C C . THR B 1 71 ? -3.355 14.32 6.586 1 97.62 71 THR B C 1
ATOM 1728 O O . THR B 1 71 ? -2.893 13.609 7.484 1 97.62 71 THR B O 1
ATOM 1731 N N . TRP B 1 72 ? -3.787 13.883 5.32 1 98.75 72 TRP B N 1
ATOM 1732 C CA . TRP B 1 72 ? -3.533 12.492 4.973 1 98.75 72 TRP B CA 1
ATOM 1733 C C . TRP B 1 72 ? -2.037 12.219 4.852 1 98.75 72 TRP B C 1
ATOM 1735 O O . TRP B 1 72 ? -1.306 13.016 4.254 1 98.75 72 TRP B O 1
ATOM 1745 N N . ILE B 1 73 ? -1.614 11.133 5.426 1 98.81 73 ILE B N 1
ATOM 1746 C CA . ILE B 1 73 ? -0.356 10.5 5.051 1 98.81 73 ILE B CA 1
ATOM 1747 C C . ILE B 1 73 ? -0.606 9.039 4.68 1 98.81 73 ILE B C 1
ATOM 1749 O O . ILE B 1 73 ? -1.754 8.586 4.648 1 98.81 73 ILE B O 1
ATOM 1753 N N . GLY B 1 74 ? 0.411 8.312 4.332 1 98.88 74 GLY B N 1
ATOM 1754 C CA . GLY B 1 74 ? 0.287 7.148 3.471 1 98.88 74 GLY B CA 1
ATOM 1755 C C . GLY B 1 74 ? -0.143 5.898 4.215 1 98.88 74 GLY B C 1
ATOM 1756 O O . GLY B 1 74 ? -0.214 4.816 3.629 1 98.88 74 GLY B O 1
ATOM 1757 N N . GLY B 1 75 ? -0.494 5.887 5.465 1 98.88 75 GLY B N 1
ATOM 1758 C CA . GLY B 1 75 ? -0.818 4.703 6.242 1 98.88 75 GLY B CA 1
ATOM 1759 C C . GLY B 1 75 ? -2.256 4.25 6.07 1 98.88 75 GLY B C 1
ATOM 1760 O O . GLY B 1 75 ? -3.166 5.074 5.992 1 98.88 75 GLY B O 1
ATOM 1761 N N . SER B 1 76 ? -2.453 2.924 6.004 1 98.88 76 SER B N 1
ATOM 1762 C CA . SER B 1 76 ? -3.787 2.332 5.969 1 98.88 76 SER B CA 1
ATOM 1763 C C . SER B 1 76 ? -3.777 0.912 6.52 1 98.88 76 SER B C 1
ATOM 1765 O O . SER B 1 76 ? -2.807 0.176 6.34 1 98.88 76 SER B O 1
ATOM 1767 N N . ASP B 1 77 ? -4.82 0.545 7.223 1 98.75 77 ASP B N 1
ATOM 1768 C CA . ASP B 1 77 ? -5.008 -0.844 7.629 1 98.75 77 ASP B CA 1
ATOM 1769 C C . ASP B 1 77 ? -6.281 -1.427 7.02 1 98.75 77 ASP B C 1
ATOM 1771 O O . ASP B 1 77 ? -6.902 -2.32 7.602 1 98.75 77 ASP B O 1
ATOM 1775 N N . ALA B 1 78 ? -6.648 -0.926 5.855 1 98.5 78 ALA B N 1
ATOM 1776 C CA . ALA B 1 78 ? -7.898 -1.292 5.195 1 98.5 78 ALA B CA 1
ATOM 1777 C C . ALA B 1 78 ? -7.918 -2.775 4.84 1 98.5 78 ALA B C 1
ATOM 1779 O O . ALA B 1 78 ? -8.984 -3.393 4.785 1 98.5 78 ALA B O 1
ATOM 1780 N N . VAL B 1 79 ? -6.723 -3.348 4.582 1 98.44 79 VAL B N 1
ATOM 1781 C CA . VAL B 1 79 ? -6.637 -4.746 4.172 1 98.44 79 VAL B CA 1
ATOM 1782 C C . VAL B 1 79 ? -6.977 -5.652 5.355 1 98.44 79 VAL B C 1
ATOM 1784 O O . VAL B 1 79 ? -7.648 -6.672 5.188 1 98.44 79 VAL B O 1
ATOM 1787 N N . GLN B 1 80 ? -6.473 -5.262 6.465 1 97.38 80 GLN B N 1
ATOM 1788 C CA . GLN B 1 80 ? -6.719 -5.949 7.727 1 97.38 80 GLN B CA 1
ATOM 1789 C C . GLN B 1 80 ? -6.637 -4.98 8.906 1 97.38 80 GLN B C 1
ATOM 1791 O O . GLN B 1 80 ? -5.582 -4.395 9.164 1 97.38 80 GLN B O 1
ATOM 1796 N N . ASN B 1 81 ? -7.754 -4.934 9.633 1 96.75 81 ASN B N 1
ATOM 1797 C CA . ASN B 1 81 ? -7.801 -4.027 10.781 1 96.75 81 ASN B CA 1
ATOM 1798 C C . ASN B 1 81 ? -6.621 -4.254 11.719 1 96.75 81 ASN B C 1
ATOM 1800 O O . ASN B 1 81 ? -6.316 -5.391 12.078 1 96.75 81 ASN B O 1
ATOM 1804 N N . ARG B 1 82 ? -5.914 -3.135 12.109 1 95.88 82 ARG B N 1
ATOM 1805 C CA . ARG B 1 82 ? -4.82 -3.068 13.07 1 95.88 82 ARG B CA 1
ATOM 1806 C C . ARG B 1 82 ? -3.51 -3.537 12.445 1 95.88 82 ARG B C 1
ATOM 1808 O O . ARG B 1 82 ? -2.463 -3.523 13.094 1 95.88 82 ARG B O 1
ATOM 1815 N N . GLN B 1 83 ? -3.494 -3.932 11.227 1 97.75 83 GLN B N 1
ATOM 1816 C CA . GLN B 1 83 ? -2.266 -4.168 10.477 1 97.75 83 GLN B CA 1
ATOM 1817 C C . GLN B 1 83 ? -2.012 -3.049 9.469 1 97.75 83 GLN B C 1
ATOM 1819 O O . GLN B 1 83 ? -2.629 -3.016 8.406 1 97.75 83 GLN B O 1
ATOM 1824 N N . TRP B 1 84 ? -1.062 -2.252 9.828 1 98.75 84 TRP B N 1
ATOM 1825 C CA . TRP B 1 84 ? -0.867 -1.017 9.078 1 98.75 84 TRP B CA 1
ATOM 1826 C C . TRP B 1 84 ? 0.24 -1.179 8.039 1 98.75 84 TRP B C 1
ATOM 1828 O O . TRP B 1 84 ? 1.271 -1.798 8.32 1 98.75 84 TRP B O 1
ATOM 1838 N N . PHE B 1 85 ? 0.011 -0.659 6.863 1 98.94 85 PHE B N 1
ATOM 1839 C CA . PHE B 1 85 ? 0.985 -0.597 5.777 1 98.94 85 PHE B CA 1
ATOM 1840 C C . PHE B 1 85 ? 1.127 0.829 5.262 1 98.94 85 PHE B C 1
ATOM 1842 O O . PHE B 1 85 ? 0.153 1.584 5.23 1 98.94 85 PHE B O 1
ATOM 1849 N N . TRP B 1 86 ? 2.367 1.173 4.906 1 98.88 86 TRP B N 1
ATOM 1850 C CA . TRP B 1 86 ? 2.584 2.396 4.145 1 98.88 86 TRP B CA 1
ATOM 1851 C C . TRP B 1 86 ? 2.27 2.182 2.666 1 98.88 86 TRP B C 1
ATOM 1853 O O . TRP B 1 86 ? 2.631 1.151 2.094 1 98.88 86 TRP B O 1
ATOM 1863 N N . SER B 1 87 ? 1.691 3.215 2.049 1 98.88 87 SER B N 1
ATOM 1864 C CA . SER B 1 87 ? 1.306 3.1 0.647 1 98.88 87 SER B CA 1
ATOM 1865 C C . SER B 1 87 ? 2.527 3.109 -0.265 1 98.88 87 SER B C 1
ATOM 1867 O O . SER B 1 87 ? 2.436 2.746 -1.439 1 98.88 87 SER B O 1
ATOM 1869 N N . ASP B 1 88 ? 3.674 3.539 0.268 1 98.69 88 ASP B N 1
ATOM 1870 C CA . ASP B 1 88 ? 4.875 3.576 -0.563 1 98.69 88 ASP B CA 1
ATOM 1871 C C . ASP B 1 88 ? 5.645 2.26 -0.473 1 98.69 88 ASP B C 1
ATOM 1873 O O . ASP B 1 88 ? 6.715 2.119 -1.068 1 98.69 88 ASP B O 1
ATOM 1877 N N . GLY B 1 89 ? 5.164 1.298 0.286 1 98.56 89 GLY B N 1
ATOM 1878 C CA . GLY B 1 89 ? 5.746 -0.034 0.337 1 98.56 89 GLY B CA 1
ATOM 1879 C C . GLY B 1 89 ? 6.859 -0.162 1.361 1 98.56 89 GLY B C 1
ATOM 1880 O O . GLY B 1 89 ? 7.43 -1.24 1.535 1 98.56 89 GLY B O 1
ATOM 1881 N N . SER B 1 90 ? 7.152 0.896 2.025 1 98.38 90 SER B N 1
ATOM 1882 C CA . SER B 1 90 ? 8.18 0.815 3.055 1 98.38 90 SER B CA 1
ATOM 1883 C C . SER B 1 90 ? 7.645 0.174 4.328 1 98.38 90 SER B C 1
ATOM 1885 O O . SER B 1 90 ? 6.43 -0.001 4.477 1 98.38 90 SER B O 1
ATOM 1887 N N . LYS B 1 91 ? 8.508 -0.207 5.191 1 98 91 LYS B N 1
ATOM 1888 C CA . LYS B 1 91 ? 8.141 -0.875 6.438 1 98 91 LYS B CA 1
ATOM 1889 C C . LYS B 1 91 ? 7.449 0.092 7.395 1 98 91 LYS B C 1
ATOM 1891 O O . LYS B 1 91 ? 7.875 1.24 7.539 1 98 91 LYS B O 1
ATOM 1896 N N . PHE B 1 92 ? 6.402 -0.372 7.988 1 98.44 92 PHE B N 1
ATOM 1897 C CA . PHE B 1 92 ? 5.746 0.38 9.047 1 98.44 92 PHE B CA 1
ATOM 1898 C C . PHE B 1 92 ? 6.512 0.249 10.359 1 98.44 92 PHE B C 1
ATOM 1900 O O . PHE B 1 92 ? 6.16 -0.573 11.211 1 98.44 92 PHE B O 1
ATOM 1907 N N . ASP B 1 93 ? 7.52 1.108 10.555 1 97.94 93 ASP B N 1
ATOM 1908 C CA . ASP B 1 93 ? 8.516 0.873 11.602 1 97.94 93 ASP B CA 1
ATOM 1909 C C . ASP B 1 93 ? 8.57 2.045 12.578 1 97.94 93 ASP B C 1
ATOM 1911 O O . ASP B 1 93 ? 9.492 2.137 13.391 1 97.94 93 ASP B O 1
ATOM 1915 N N . TYR B 1 94 ? 7.734 2.994 12.453 1 97.69 94 TYR B N 1
ATOM 1916 C CA . TYR B 1 94 ? 7.539 4.141 13.336 1 97.69 94 TYR B CA 1
ATOM 1917 C C . TYR B 1 94 ? 6.055 4.445 13.508 1 97.69 94 TYR B C 1
ATOM 1919 O O . TYR B 1 94 ? 5.262 4.254 12.586 1 97.69 94 TYR B O 1
ATOM 1927 N N . GLN B 1 95 ? 5.652 4.805 14.719 1 96.56 95 GLN B N 1
ATOM 1928 C CA . GLN B 1 95 ? 4.266 5.184 14.961 1 96.56 95 GLN B CA 1
ATOM 1929 C C . GLN B 1 95 ? 4.172 6.344 15.945 1 96.56 95 GLN B C 1
ATOM 1931 O O . GLN B 1 95 ? 4.992 6.453 16.859 1 96.56 95 GLN B O 1
ATOM 1936 N N . ASN B 1 96 ? 3.283 7.234 15.727 1 97.12 96 ASN B N 1
ATOM 1937 C CA . ASN B 1 96 ? 3.021 8.398 16.578 1 97.12 96 ASN B CA 1
ATOM 1938 C C . ASN B 1 96 ? 1.526 8.602 16.797 1 97.12 96 ASN B C 1
ATOM 1940 O O . ASN B 1 96 ? 1.003 9.695 16.578 1 97.12 96 ASN B O 1
ATOM 1944 N N . TRP B 1 97 ? 0.921 7.555 17.281 1 97.25 97 TRP B N 1
ATOM 1945 C CA . TRP B 1 97 ? -0.524 7.562 17.469 1 97.25 97 TRP B CA 1
ATOM 1946 C C . TRP B 1 97 ? -0.905 8.461 18.641 1 97.25 97 TRP B C 1
ATOM 1948 O O . TRP B 1 97 ? -0.211 8.492 19.672 1 97.25 97 TRP B O 1
ATOM 1958 N N . GLY B 1 98 ? -2.002 9.156 18.453 1 94.88 98 GLY B N 1
ATOM 1959 C CA . GLY B 1 98 ? -2.568 9.891 19.578 1 94.88 98 GLY B CA 1
ATOM 1960 C C . GLY B 1 98 ? -3.111 8.984 20.672 1 94.88 98 GLY B C 1
ATOM 1961 O O . GLY B 1 98 ? -3.264 7.777 20.469 1 94.88 98 GLY B O 1
ATOM 1962 N N . LYS B 1 99 ? -3.416 9.602 21.781 1 91.06 99 LYS B N 1
ATOM 1963 C CA . LYS B 1 99 ? -4.008 8.844 22.891 1 91.06 99 LYS B CA 1
ATOM 1964 C C . LYS B 1 99 ? -5.289 8.148 22.453 1 91.06 99 LYS B C 1
ATOM 1966 O O . LYS B 1 99 ? -6.152 8.758 21.812 1 91.06 99 LYS B O 1
ATOM 1971 N N . ARG B 1 100 ? -5.43 6.801 22.656 1 92.62 100 ARG B N 1
ATOM 1972 C CA . ARG B 1 100 ? -6.586 5.961 22.359 1 92.62 100 ARG B CA 1
ATOM 1973 C C . ARG B 1 100 ? -6.73 5.742 20.859 1 92.62 100 ARG B C 1
ATOM 1975 O O . ARG B 1 100 ? -7.809 5.379 20.375 1 92.62 100 ARG B O 1
ATOM 1982 N N . GLU B 1 101 ? -5.645 6.137 20.156 1 94.88 101 GLU B N 1
ATOM 1983 C CA . GLU B 1 101 ? -5.652 5.891 18.719 1 94.88 101 GLU B CA 1
ATOM 1984 C C . GLU B 1 101 ? -4.613 4.836 18.328 1 94.88 101 GLU B C 1
ATOM 1986 O O . GLU B 1 101 ? -3.635 4.633 19.047 1 94.88 101 GLU B O 1
ATOM 1991 N N . PRO B 1 102 ? -4.73 4.258 17.141 1 96.56 102 PRO B N 1
ATOM 1992 C CA . PRO B 1 102 ? -5.941 4.203 16.328 1 96.56 102 PRO B CA 1
ATOM 1993 C C . PRO B 1 102 ? -7.078 3.438 17 1 96.56 102 PRO B C 1
ATOM 1995 O O . PRO B 1 102 ? -6.848 2.381 17.594 1 96.56 102 PRO B O 1
ATOM 1998 N N . ASN B 1 103 ? -8.344 3.865 16.922 1 96.12 103 ASN B N 1
ATOM 1999 C CA . ASN B 1 103 ? -9.43 3.236 17.672 1 96.12 103 ASN B CA 1
ATOM 2000 C C . ASN B 1 103 ? -10.508 2.684 16.75 1 96.12 103 ASN B C 1
ATOM 2002 O O . ASN B 1 103 ? -11.453 2.041 17.203 1 96.12 103 ASN B O 1
ATOM 2006 N N . ASN B 1 104 ? -10.367 2.924 15.414 1 97.62 104 ASN B N 1
ATOM 2007 C CA . ASN B 1 104 ? -11.336 2.439 14.438 1 97.62 104 ASN B CA 1
ATOM 2008 C C . ASN B 1 104 ? -12.766 2.814 14.836 1 97.62 104 ASN B C 1
ATOM 2010 O O . ASN B 1 104 ? -13.656 1.968 14.812 1 97.62 104 ASN B O 1
ATOM 2014 N N . TYR B 1 105 ? -12.938 4.004 15.172 1 94.44 105 TYR B N 1
ATOM 2015 C CA . TYR B 1 105 ? -14.258 4.453 15.602 1 94.44 105 TYR B CA 1
ATOM 2016 C C . TYR B 1 105 ? -15.312 4.156 14.539 1 94.44 105 TYR B C 1
ATOM 2018 O O . TYR B 1 105 ? -15.102 4.438 13.352 1 94.44 105 TYR B O 1
ATOM 2026 N N . GLY B 1 106 ? -16.453 3.461 15.008 1 95.69 106 GLY B N 1
ATOM 2027 C CA . GLY B 1 106 ? -17.531 3.109 14.086 1 95.69 106 GLY B CA 1
ATOM 2028 C C . GLY B 1 106 ? -17.172 1.964 13.164 1 95.69 106 GLY B C 1
ATOM 2029 O O . GLY B 1 106 ? -18 1.531 12.352 1 95.69 106 GLY B O 1
ATOM 2030 N N . GLY B 1 107 ? -15.992 1.509 13.227 1 95.69 107 GLY B N 1
ATOM 2031 C CA . GLY B 1 107 ? -15.562 0.354 12.453 1 95.69 107 GLY B CA 1
ATOM 2032 C C . GLY B 1 107 ? -15.188 0.699 11.023 1 95.69 107 GLY B C 1
ATOM 2033 O O . GLY B 1 107 ? -15.094 -0.185 10.172 1 95.69 107 GLY B O 1
ATOM 2034 N N . THR B 1 108 ? -14.945 1.988 10.672 1 96 108 THR B N 1
ATOM 2035 C CA . THR B 1 108 ? -14.742 2.367 9.281 1 96 108 THR B CA 1
ATOM 2036 C C . THR B 1 108 ? -13.492 3.223 9.133 1 96 108 THR B C 1
ATOM 2038 O O . THR B 1 108 ? -13.242 3.791 8.062 1 96 108 THR B O 1
ATOM 2041 N N . GLU B 1 109 ? -12.672 3.387 10.195 1 98.06 109 GLU B N 1
ATOM 2042 C CA . GLU B 1 109 ? -11.477 4.227 10.156 1 98.06 109 GLU B CA 1
ATOM 2043 C C . GLU B 1 109 ? -10.242 3.402 9.812 1 98.06 109 GLU B C 1
ATOM 2045 O O . GLU B 1 109 ? -9.672 2.736 10.68 1 98.06 109 GLU B O 1
ATOM 2050 N N . HIS B 1 110 ? -9.828 3.531 8.555 1 98.69 110 HIS B N 1
ATOM 2051 C CA . HIS B 1 110 ? -8.75 2.646 8.125 1 98.69 110 HIS B CA 1
ATOM 2052 C C . HIS B 1 110 ? -7.613 3.436 7.492 1 98.69 110 HIS B C 1
ATOM 2054 O O . HIS B 1 110 ? -6.699 2.852 6.902 1 98.69 110 HIS B O 1
ATOM 2060 N N . CYS B 1 111 ? -7.664 4.711 7.555 1 98.88 111 CYS B N 1
ATOM 2061 C CA . CYS B 1 111 ? -6.637 5.523 6.918 1 98.88 111 CYS B CA 1
ATOM 2062 C C . CYS B 1 111 ? -6.023 6.508 7.906 1 98.88 111 CYS B C 1
ATOM 2064 O O . CYS B 1 111 ? -6.707 6.988 8.812 1 98.88 111 CYS B O 1
ATOM 2066 N N . LEU B 1 112 ? -4.793 6.82 7.68 1 98.75 112 LEU B N 1
ATOM 2067 C CA . LEU B 1 112 ? -3.975 7.531 8.656 1 98.75 112 LEU B CA 1
ATOM 2068 C C . LEU B 1 112 ? -3.91 9.023 8.336 1 98.75 112 LEU B C 1
ATOM 2070 O O . LEU B 1 112 ? -3.578 9.398 7.207 1 98.75 112 LEU B O 1
ATOM 2074 N N . GLN B 1 113 ? -4.305 9.82 9.281 1 97.25 113 GLN B N 1
ATOM 2075 C CA . GLN B 1 113 ? -4.098 11.258 9.195 1 97.25 113 GLN B CA 1
ATOM 2076 C C . GLN B 1 113 ? -3.18 11.75 10.312 1 97.25 113 GLN B C 1
ATOM 2078 O O . GLN B 1 113 ? -3.207 11.227 11.422 1 97.25 113 GLN B O 1
ATOM 2083 N N . MET B 1 114 ? -2.441 12.773 10.078 1 96.31 114 MET B N 1
ATOM 2084 C CA . MET B 1 114 ? -1.634 13.43 11.102 1 96.31 114 MET B CA 1
ATOM 2085 C C . MET B 1 114 ? -2.301 14.719 11.578 1 96.31 114 MET B C 1
ATOM 2087 O O . MET B 1 114 ? -3.289 15.164 10.992 1 96.31 114 MET B O 1
ATOM 2091 N N . SER B 1 115 ? -1.736 15.273 12.68 1 91.81 115 SER B N 1
ATOM 2092 C CA . SER B 1 115 ? -2.166 16.516 13.305 1 91.81 115 SER B CA 1
ATOM 2093 C C . SER B 1 115 ? -3.57 16.391 13.883 1 91.81 115 SER B C 1
ATOM 2095 O O . SER B 1 115 ? -4.426 17.25 13.648 1 91.81 115 SER B O 1
ATOM 2097 N N . TYR B 1 116 ? -3.639 15.234 14.562 1 81.94 116 TYR B N 1
ATOM 2098 C CA . TYR B 1 116 ? -4.883 14.945 15.266 1 81.94 116 TYR B CA 1
ATOM 2099 C C . TYR B 1 116 ? -4.961 15.719 16.578 1 81.94 116 TYR B C 1
ATOM 2101 O O . TYR B 1 116 ? -4.105 15.562 17.453 1 81.94 116 TYR B O 1
ATOM 2109 N N . GLU B 1 117 ? -5.848 16.469 16.578 1 73.56 117 GLU B N 1
ATOM 2110 C CA . GLU B 1 117 ? -6.207 17.219 17.781 1 73.56 117 GLU B CA 1
ATOM 2111 C C . GLU B 1 117 ? -4.965 17.688 18.516 1 73.56 117 GLU B C 1
ATOM 2113 O O . GLU B 1 117 ? -3.854 17.234 18.234 1 73.56 117 GLU B O 1
ATOM 2118 N N . GLY B 1 118 ? -5.09 18.531 19.469 1 70.81 118 GLY B N 1
ATOM 2119 C CA . GLY B 1 118 ? -4.195 19.172 20.422 1 70.81 118 GLY B CA 1
ATOM 2120 C C . GLY B 1 118 ? -2.773 18.656 20.359 1 70.81 118 GLY B C 1
ATOM 2121 O O . GLY B 1 118 ? -1.832 19.438 20.172 1 70.81 118 GLY B O 1
ATOM 2122 N N . ASP B 1 119 ? -2.607 17.312 20.391 1 70.44 119 ASP B N 1
ATOM 2123 C CA . ASP B 1 119 ? -1.274 16.734 20.5 1 70.44 119 ASP B CA 1
ATOM 2124 C C . ASP B 1 119 ? -0.618 16.578 19.141 1 70.44 119 ASP B C 1
ATOM 2126 O O . ASP B 1 119 ? 0.576 16.297 19.047 1 70.44 119 ASP B O 1
ATOM 2130 N N . LYS B 1 120 ? -1.321 16.844 18.188 1 83.5 120 LYS B N 1
ATOM 2131 C CA . LYS B 1 120 ? -0.836 16.859 16.812 1 83.5 120 LYS B CA 1
ATOM 2132 C C . LYS B 1 120 ? -0.216 15.508 16.438 1 83.5 120 LYS B C 1
ATOM 2134 O O . LYS B 1 120 ? 0.854 15.461 15.828 1 83.5 120 LYS B O 1
ATOM 2139 N N . MET B 1 121 ? -0.929 14.43 16.953 1 94.44 121 MET B N 1
ATOM 2140 C CA . MET B 1 121 ? -0.462 13.07 16.734 1 94.44 121 MET B CA 1
ATOM 2141 C C . MET B 1 121 ? -1.277 12.391 15.633 1 94.44 121 MET B C 1
ATOM 2143 O O . MET B 1 121 ? -1.94 13.062 14.844 1 94.44 121 MET B O 1
ATOM 2147 N N . TRP B 1 122 ? -1.096 11.094 15.477 1 97.94 122 TRP B N 1
ATOM 2148 C CA . TRP B 1 122 ? -1.762 10.352 14.414 1 97.94 122 TRP B CA 1
ATOM 2149 C C . TRP B 1 122 ? -3.156 9.906 14.844 1 97.94 122 TRP B C 1
ATOM 2151 O O . TRP B 1 122 ? -3.41 9.719 16.031 1 97.94 122 TRP B O 1
ATOM 2161 N N . ASN B 1 123 ? -4.059 9.812 13.883 1 97.25 123 ASN B N 1
ATOM 2162 C CA . ASN B 1 123 ? -5.414 9.297 14.055 1 97.25 123 ASN B CA 1
ATOM 2163 C C . ASN B 1 123 ? -5.871 8.5 12.836 1 97.25 123 ASN B C 1
ATOM 2165 O O . ASN B 1 123 ? -5.488 8.812 11.703 1 97.25 123 ASN B O 1
ATOM 2169 N N . ASP B 1 124 ? -6.617 7.43 13.109 1 98 124 ASP B N 1
ATOM 2170 C CA . ASP B 1 124 ? -7.27 6.742 12 1 98 124 ASP B CA 1
ATOM 2171 C C . ASP B 1 124 ? -8.625 7.371 11.688 1 98 124 ASP B C 1
ATOM 2173 O O . ASP B 1 124 ? -9.367 7.746 12.594 1 98 124 ASP B O 1
ATOM 2177 N N . LEU B 1 125 ? -8.836 7.523 10.438 1 97.75 125 LEU B N 1
ATOM 2178 C CA . LEU B 1 125 ? -10.047 8.164 9.953 1 97.75 125 LEU B CA 1
ATOM 2179 C C . LEU B 1 125 ? -10.648 7.383 8.789 1 97.75 125 LEU B C 1
ATOM 2181 O O . LEU B 1 125 ? -9.984 6.531 8.195 1 97.75 125 LEU B O 1
ATOM 2185 N N . ASP B 1 126 ? -11.992 7.609 8.57 1 98.38 126 ASP B N 1
ATOM 2186 C CA . ASP B 1 126 ? -12.625 7.062 7.379 1 98.38 126 ASP B CA 1
ATOM 2187 C C . ASP B 1 126 ? -11.914 7.527 6.113 1 98.38 126 ASP B C 1
ATOM 2189 O O . ASP B 1 126 ? -11.672 8.727 5.934 1 98.38 126 ASP B O 1
ATOM 2193 N N . CYS B 1 127 ? -11.586 6.613 5.215 1 98.75 127 CYS B N 1
ATOM 2194 C CA . CYS B 1 127 ? -10.766 6.883 4.043 1 98.75 127 CYS B CA 1
ATOM 2195 C C . CYS B 1 127 ? -11.484 7.805 3.068 1 98.75 127 CYS B C 1
ATOM 2197 O O . CYS B 1 127 ? -10.859 8.391 2.182 1 98.75 127 CYS B O 1
ATOM 2199 N N . GLY B 1 128 ? -12.727 7.895 3.221 1 98.5 128 GLY B N 1
ATOM 2200 C CA . GLY B 1 128 ? -13.531 8.688 2.299 1 98.5 128 GLY B CA 1
ATOM 2201 C C . GLY B 1 128 ? -13.633 10.148 2.693 1 98.5 128 GLY B C 1
ATOM 2202 O O . GLY B 1 128 ? -14.227 10.953 1.972 1 98.5 128 GLY B O 1
ATOM 2203 N N . VAL B 1 129 ? -13.086 10.516 3.869 1 98.31 129 VAL B N 1
ATOM 2204 C CA . VAL B 1 129 ? -13.086 11.906 4.316 1 98.31 129 VAL B CA 1
ATOM 2205 C C . VAL B 1 129 ? -12.133 12.727 3.449 1 98.31 129 VAL B C 1
ATOM 2207 O O . VAL B 1 129 ? -11.07 12.242 3.055 1 98.31 129 VAL B O 1
ATOM 2210 N N . ASN B 1 130 ? -12.531 13.945 3.139 1 98.62 130 ASN B N 1
ATOM 2211 C CA . ASN B 1 130 ? -11.68 14.836 2.359 1 98.62 130 ASN B CA 1
ATOM 2212 C C . ASN B 1 130 ? -10.711 15.609 3.252 1 98.62 130 ASN B C 1
ATOM 2214 O O . ASN B 1 130 ? -11.141 16.344 4.141 1 98.62 130 ASN B O 1
ATOM 2218 N N . LEU B 1 131 ? -9.445 15.438 3.061 1 98 131 LEU B N 1
ATOM 2219 C CA . LEU B 1 131 ? -8.391 16.156 3.766 1 98 131 LEU B CA 1
ATOM 2220 C C . LEU B 1 131 ? -7.281 16.578 2.805 1 98 131 LEU B C 1
ATOM 2222 O O . LEU B 1 131 ? -7.137 15.992 1.726 1 98 131 LEU B O 1
ATOM 2226 N N . PRO B 1 132 ? -6.516 17.672 3.16 1 97.69 132 PRO B N 1
ATOM 2227 C CA . PRO B 1 132 ? -5.223 17.859 2.494 1 97.69 132 PRO B CA 1
ATOM 2228 C C . PRO B 1 132 ? -4.273 16.672 2.719 1 97.69 132 PRO B C 1
ATOM 2230 O O . PRO B 1 132 ? -4.594 15.758 3.473 1 97.69 132 PRO B O 1
ATOM 2233 N N . SER B 1 133 ? -3.186 16.672 1.988 1 98.38 133 SER B N 1
ATOM 2234 C CA . SER B 1 133 ? -2.301 15.523 2.059 1 98.38 133 SER B CA 1
ATOM 2235 C C . SER B 1 133 ? -0.842 15.93 1.879 1 98.38 133 SER B C 1
ATOM 2237 O O . SER B 1 133 ? -0.55 17.062 1.512 1 98.38 133 SER B O 1
ATOM 2239 N N . VAL B 1 134 ? -0.006 15.031 2.266 1 98.31 134 VAL B N 1
ATOM 2240 C CA . VAL B 1 134 ? 1.418 15.195 1.992 1 98.31 134 VAL B CA 1
ATOM 2241 C C . VAL B 1 134 ? 1.905 14.055 1.095 1 98.31 134 VAL B C 1
ATOM 2243 O O . VAL B 1 134 ? 1.713 12.883 1.411 1 98.31 134 VAL B O 1
ATOM 2246 N N . CYS B 1 135 ? 2.496 14.438 -0.033 1 98.75 135 CYS B N 1
ATOM 2247 C CA . CYS B 1 135 ? 3.178 13.492 -0.913 1 98.75 135 CYS B CA 1
ATOM 2248 C C . CYS B 1 135 ? 4.664 13.43 -0.592 1 98.75 135 CYS B C 1
ATOM 2250 O O . CYS B 1 135 ? 5.25 14.406 -0.129 1 98.75 135 CYS B O 1
ATOM 2252 N N . ALA B 1 136 ? 5.219 12.25 -0.89 1 98.62 136 ALA B N 1
ATOM 2253 C CA . ALA B 1 136 ? 6.656 12.086 -0.692 1 98.62 136 ALA B CA 1
ATOM 2254 C C . ALA B 1 136 ? 7.293 11.344 -1.865 1 98.62 136 ALA B C 1
ATOM 2256 O O . ALA B 1 136 ? 6.754 10.344 -2.342 1 98.62 136 ALA B O 1
ATOM 2257 N N . LEU B 1 137 ? 8.391 11.891 -2.283 1 97.5 137 LEU B N 1
ATOM 2258 C CA . LEU B 1 137 ? 9.297 11.188 -3.188 1 97.5 137 LEU B CA 1
ATOM 2259 C C . LEU B 1 137 ? 10.289 10.336 -2.408 1 97.5 137 LEU B C 1
ATOM 2261 O O . LEU B 1 137 ? 10.75 10.727 -1.333 1 97.5 137 LEU B O 1
ATOM 2265 N N . ARG B 1 138 ? 10.641 9.102 -2.891 1 88.06 138 ARG B N 1
ATOM 2266 C CA . ARG B 1 138 ? 11.578 8.211 -2.213 1 88.06 138 ARG B CA 1
ATOM 2267 C C . ARG B 1 138 ? 12.984 8.797 -2.223 1 88.06 138 ARG B C 1
ATOM 2269 O O . ARG B 1 138 ? 13.75 8.609 -1.271 1 88.06 138 ARG B O 1
ATOM 2276 N N . THR B 1 139 ? 13.375 9.32 -3.328 1 84.81 139 THR B N 1
ATOM 2277 C CA . THR B 1 139 ? 14.688 9.953 -3.406 1 84.81 139 THR B CA 1
ATOM 2278 C C . THR B 1 139 ? 14.594 11.297 -4.117 1 84.81 139 THR B C 1
ATOM 2280 O O . THR B 1 139 ? 13.859 11.445 -5.094 1 84.81 139 THR B O 1
ATOM 2283 N N . CYS B 1 140 ? 15.188 12.227 -3.406 1 82.5 140 CYS B N 1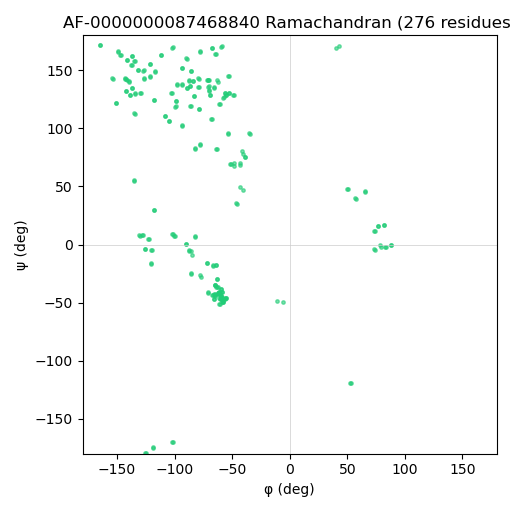
ATOM 2284 C CA . CYS B 1 140 ? 15.359 13.539 -4.02 1 82.5 140 CYS B CA 1
ATOM 2285 C C . CYS B 1 140 ? 16.828 13.969 -3.986 1 82.5 140 CYS B C 1
ATOM 2287 O O . CYS B 1 140 ? 17.594 13.508 -3.141 1 82.5 140 CYS B O 1
#

InterPro domains:
  IPR001304 C-type lectin-like [PF00059] (28-135)
  IPR001304 C-type lectin-like [PS50041] (17-136)
  IPR001304 C-type lectin-like [SM00034] (10-136)
  IPR016186 C-type lectin-like/link domain superfamily [G3DSA:3.10.100.10] (11-139)
  IPR016187 C-type lectin fold [SSF56436] (12-136)
  IPR018378 C-type lectin, conserved site [PS00615] (111-135)
  IPR050111 C-type lectin and snaclec domain-containing protein [PTHR22803] (14-136)

Organism: NCBI:txid62062

Foldseek 3Di:
DPPPPPPVVPPQDWDDDDFKTKGWFFWWFFQVVQQVVLVVVVWGFDDDADPVSVVVVQVNCCVVPVDRFWAFGQWFCVVHPPDIDGNVRDDPHDAFADDCPPVCVVVQFTTWIFLPPPVRTIYTHHRGGIGITMIMDPGD/DPPPCPPVVPPQDWDDDDFKTKGWFFWWFFQVVQQVVLVVVVWGFDDDADPVSLVVVQVNCCVVPVDRFWAFGQWFCVVHPPDIDGNVRDDNHDAFADDCPPVCVVVQFTTWIFLPPPVRTIYTHHRGGIGITMIMDPGD

Radius of gyration: 20.23 Å; Cα contacts (8 Å, |Δi|>4): 587; chains: 2; bounding box: 43×63×58 Å

pLDDT: mean 91.26, std 15.98, range [31.27, 98.94]